Protein AF-A0A920U8U9-F1 (afdb_monomer)

Sequence (228 aa):
MWGSNARNAHPIFFHHALRGVANGARMWTIDPRRTGTAKFADHWLGLNVGTDIGLAHGMAHEIIAAGLQNDEFIANATTGYEEYVAFIEPWTLEHTSAVTGVPAEAIRDLAHGYALADKAQICWTLGITEHHTGVDNVQSLCNLSLLTGHVGRWGSGLVPLRGQNNVQGGGDMGALPNKLTGFQGVEDDEARAKFEAAWGCTIPSETAGTSPRCSRPWVATNSRPSTA

Secondary structure (DSSP, 8-state):
-BS--HHHH-HHHHHHHHHHHHTT---EEE-SS--TTGGG-SEEE-PPTT-HHHHHHHHHHHHHHTT-S-HHHHHHH-S-HHHHHHHHTT--HHHHHHHH---HHHHHHHHHHHHS-SS-EEEE-HHHHSSTTHHHHHHHHHHHHHHTT-SSSTT-EEEE---STTHHHHHHTT-BTTEETTTEETT-HHHHHHHHHHHTSPPPSS-S---S-S-PPP-----PPP--

pLDDT: mean 91.49, std 17.66, range [26.36, 98.94]

Structure (mmCIF, N/CA/C/O backbone):
data_AF-A0A920U8U9-F1
#
_entry.id   AF-A0A920U8U9-F1
#
loop_
_atom_site.group_PDB
_atom_site.id
_atom_site.type_symbol
_atom_site.label_atom_id
_atom_site.label_alt_id
_atom_site.label_comp_id
_atom_site.label_asym_id
_atom_site.label_entity_id
_atom_site.label_seq_id
_atom_site.pdbx_PDB_ins_code
_atom_site.Cartn_x
_atom_site.Cartn_y
_atom_site.Cartn_z
_atom_site.occupancy
_atom_site.B_iso_or_equiv
_atom_site.auth_seq_id
_atom_site.auth_comp_id
_atom_site.auth_asym_id
_atom_site.auth_atom_id
_atom_site.pdbx_PDB_model_num
ATOM 1 N N . MET A 1 1 ? 5.962 -7.426 0.290 1.00 97.44 1 MET A N 1
ATOM 2 C CA . MET A 1 1 ? 6.312 -7.071 1.685 1.00 97.44 1 MET A CA 1
ATOM 3 C C . MET A 1 1 ? 7.071 -5.756 1.659 1.00 97.44 1 MET A C 1
ATOM 5 O O . MET A 1 1 ? 8.174 -5.732 1.130 1.00 97.44 1 MET A O 1
ATOM 9 N N . TRP A 1 2 ? 6.494 -4.677 2.179 1.00 98.38 2 TRP A N 1
ATOM 10 C CA . TRP A 1 2 ? 7.066 -3.331 2.100 1.00 98.38 2 TRP A CA 1
ATOM 11 C C . TRP A 1 2 ? 7.315 -2.778 3.504 1.00 98.38 2 TRP A C 1
ATOM 13 O O . TRP A 1 2 ? 6.402 -2.742 4.323 1.00 98.38 2 TRP A O 1
ATOM 23 N N . GLY A 1 3 ? 8.558 -2.424 3.824 1.00 97.56 3 GLY A N 1
ATOM 24 C CA . GLY A 1 3 ? 8.930 -1.892 5.135 1.00 97.56 3 GLY A CA 1
ATOM 25 C C . GLY A 1 3 ? 8.650 -2.868 6.281 1.00 97.56 3 GLY A C 1
ATOM 26 O O . GLY A 1 3 ? 8.251 -2.438 7.362 1.00 97.56 3 GLY A O 1
ATOM 27 N N . SER A 1 4 ? 8.789 -4.181 6.043 1.00 96.44 4 SER A N 1
ATOM 28 C CA . SER A 1 4 ? 8.446 -5.226 7.013 1.00 96.44 4 SER A CA 1
ATOM 29 C C . SER A 1 4 ? 9.477 -6.353 7.085 1.00 96.44 4 SER A C 1
ATOM 31 O O . SER A 1 4 ? 9.853 -6.958 6.080 1.00 96.44 4 SER A O 1
ATOM 33 N N . ASN A 1 5 ? 9.856 -6.708 8.316 1.00 96.88 5 ASN A N 1
ATOM 34 C CA . ASN A 1 5 ? 10.594 -7.929 8.637 1.00 96.88 5 ASN A CA 1
ATOM 35 C C . ASN A 1 5 ? 9.647 -9.003 9.204 1.00 96.88 5 ASN A C 1
ATOM 37 O O . ASN A 1 5 ? 9.831 -9.487 10.326 1.00 96.88 5 ASN A O 1
ATOM 41 N N . ALA A 1 6 ? 8.616 -9.348 8.428 1.00 97.25 6 ALA A N 1
ATOM 42 C CA . ALA A 1 6 ? 7.535 -10.252 8.822 1.00 97.25 6 ALA A CA 1
ATOM 43 C C . ALA A 1 6 ? 8.031 -11.600 9.365 1.00 97.25 6 ALA A C 1
ATOM 45 O O . ALA A 1 6 ? 7.436 -12.133 10.295 1.00 97.25 6 ALA A O 1
ATOM 46 N N . ARG A 1 7 ? 9.155 -12.130 8.862 1.00 96.94 7 ARG A N 1
ATOM 47 C CA . ARG A 1 7 ? 9.746 -13.371 9.389 1.00 96.94 7 ARG A CA 1
ATOM 48 C C . ARG A 1 7 ? 10.016 -13.311 10.894 1.00 96.94 7 ARG A C 1
ATOM 50 O O . ARG A 1 7 ? 9.784 -14.298 11.585 1.00 96.94 7 ARG A O 1
ATOM 57 N N . ASN A 1 8 ? 10.534 -12.185 11.378 1.00 96.25 8 ASN A N 1
ATOM 58 C CA . ASN A 1 8 ? 10.894 -12.028 12.786 1.00 96.25 8 ASN A CA 1
ATOM 59 C C . ASN A 1 8 ? 9.737 -11.441 13.598 1.00 96.25 8 ASN A C 1
ATOM 61 O O . ASN A 1 8 ? 9.519 -11.861 14.728 1.00 96.25 8 ASN A O 1
ATOM 65 N N . ALA A 1 9 ? 9.014 -10.469 13.034 1.00 96.69 9 ALA A N 1
ATOM 66 C CA . ALA A 1 9 ? 7.960 -9.747 13.744 1.00 96.69 9 ALA A CA 1
ATOM 67 C C . ALA A 1 9 ? 6.628 -10.517 13.791 1.00 96.69 9 ALA A C 1
ATOM 69 O O . ALA A 1 9 ? 5.892 -10.420 14.768 1.00 96.69 9 ALA A O 1
ATOM 70 N N . HIS A 1 10 ? 6.334 -11.313 12.760 1.00 97.81 10 HIS A N 1
ATOM 71 C CA . HIS A 1 10 ? 5.057 -12.006 12.575 1.00 97.81 10 HIS A CA 1
ATOM 72 C C . HIS A 1 10 ? 5.267 -13.438 12.046 1.00 97.81 10 HIS A C 1
ATOM 74 O O . HIS A 1 10 ? 4.750 -13.782 10.982 1.00 97.81 10 HIS A O 1
ATOM 80 N N . PRO A 1 11 ? 6.016 -14.307 12.754 1.00 97.38 11 PRO A N 1
ATOM 81 C CA . PRO A 1 11 ? 6.479 -15.593 12.219 1.00 97.38 11 PRO A CA 1
ATOM 82 C C . PRO A 1 11 ? 5.347 -16.530 11.774 1.00 97.38 11 PRO A C 1
ATOM 84 O O . PRO A 1 11 ? 5.489 -17.222 10.768 1.00 97.38 11 PRO A O 1
ATOM 87 N N . ILE A 1 12 ? 4.205 -16.527 12.472 1.00 97.62 12 ILE A N 1
ATOM 88 C CA . ILE A 1 12 ? 3.042 -17.347 12.098 1.00 97.62 12 ILE A CA 1
ATOM 89 C C . ILE A 1 12 ? 2.398 -16.836 10.806 1.00 97.62 12 ILE A C 1
ATOM 91 O O . ILE A 1 12 ? 2.164 -17.615 9.886 1.00 97.62 12 ILE A O 1
ATOM 95 N N . PHE A 1 13 ? 2.181 -15.525 10.682 1.00 97.44 13 PHE A N 1
ATOM 96 C CA . PHE A 1 13 ? 1.719 -14.932 9.424 1.00 97.44 13 PHE A CA 1
ATOM 97 C C . PHE A 1 13 ? 2.710 -15.212 8.288 1.00 97.44 13 PHE A C 1
ATOM 99 O O . PHE A 1 13 ? 2.312 -15.620 7.200 1.00 97.44 13 PHE A O 1
ATOM 106 N N . PHE A 1 14 ? 4.010 -15.060 8.549 1.00 97.75 14 PHE A N 1
ATOM 107 C CA . PHE A 1 14 ? 5.032 -15.315 7.545 1.00 97.75 14 PHE A CA 1
ATOM 108 C C . PHE A 1 14 ? 5.053 -16.784 7.101 1.00 97.75 14 PHE A C 1
ATOM 110 O O . PHE A 1 14 ? 5.251 -17.054 5.922 1.00 97.75 14 PHE A O 1
ATOM 117 N N . HIS A 1 15 ? 4.756 -17.736 7.992 1.00 97.56 15 HIS A N 1
ATOM 118 C CA . HIS A 1 15 ? 4.555 -19.135 7.609 1.00 97.56 15 HIS A CA 1
ATOM 119 C C . HIS A 1 15 ? 3.410 -19.297 6.591 1.00 97.56 15 HIS A C 1
ATOM 121 O O . HIS A 1 15 ? 3.568 -20.016 5.606 1.00 97.56 15 HIS A O 1
ATOM 127 N N . HIS A 1 16 ? 2.287 -18.591 6.762 1.00 97.06 16 HIS A N 1
ATOM 128 C CA . HIS A 1 16 ? 1.211 -18.577 5.763 1.00 97.06 16 HIS A CA 1
ATOM 129 C C . HIS A 1 16 ? 1.634 -17.909 4.449 1.00 97.06 16 HIS A C 1
ATOM 131 O O . HIS A 1 16 ? 1.325 -18.438 3.382 1.00 97.06 16 HIS A O 1
ATOM 137 N N . ALA A 1 17 ? 2.386 -16.807 4.512 1.00 96.62 17 ALA A N 1
ATOM 138 C CA . ALA A 1 17 ? 2.936 -16.162 3.319 1.00 96.62 17 ALA A CA 1
ATOM 139 C C . ALA A 1 17 ? 3.835 -17.127 2.523 1.00 96.62 17 ALA A C 1
ATOM 141 O O . ALA A 1 17 ? 3.686 -17.244 1.309 1.00 96.62 17 ALA A O 1
ATOM 142 N N . LEU A 1 18 ? 4.691 -17.900 3.204 1.00 97.12 18 LEU A N 1
ATOM 143 C CA . LEU A 1 18 ? 5.533 -18.918 2.567 1.00 97.12 18 LEU A CA 1
ATOM 144 C C . LEU A 1 18 ? 4.727 -20.050 1.921 1.00 97.12 18 LEU A C 1
ATOM 146 O O . LEU A 1 18 ? 5.152 -20.574 0.898 1.00 97.12 18 LEU A O 1
ATOM 150 N N . ARG A 1 19 ? 3.556 -20.415 2.462 1.00 97.06 19 ARG A N 1
ATOM 151 C CA . ARG A 1 19 ? 2.652 -21.365 1.788 1.00 97.06 19 ARG A CA 1
ATOM 152 C C . ARG A 1 19 ? 2.099 -20.785 0.487 1.00 97.06 19 ARG A C 1
ATOM 154 O O . ARG A 1 19 ? 1.984 -21.516 -0.487 1.00 97.06 19 ARG A O 1
ATOM 161 N N . GLY A 1 20 ? 1.794 -19.486 0.457 1.00 95.25 20 GLY A N 1
ATOM 162 C CA . GLY A 1 20 ? 1.418 -18.783 -0.772 1.00 95.25 20 GLY A CA 1
ATOM 163 C C . GLY A 1 20 ? 2.538 -18.813 -1.813 1.00 95.25 20 GLY A C 1
ATOM 164 O O . GLY A 1 20 ? 2.296 -19.186 -2.958 1.00 95.25 20 GLY A O 1
ATOM 165 N N . VAL A 1 21 ? 3.770 -18.511 -1.394 1.00 95.69 21 VAL A N 1
ATOM 166 C CA . VAL A 1 21 ? 4.958 -18.572 -2.265 1.00 95.69 21 VAL A CA 1
ATOM 167 C C . VAL A 1 21 ? 5.203 -19.992 -2.783 1.00 95.69 21 VAL A C 1
ATOM 169 O O . VAL A 1 21 ? 5.389 -20.191 -3.978 1.00 95.69 21 VAL A O 1
ATOM 172 N N . ALA A 1 22 ? 5.104 -21.008 -1.921 1.00 96.31 22 ALA A N 1
ATOM 173 C CA . ALA A 1 22 ? 5.230 -22.413 -2.319 1.00 96.31 22 ALA A CA 1
ATOM 174 C C . ALA A 1 22 ? 4.142 -22.864 -3.315 1.00 96.31 22 ALA A C 1
ATOM 176 O O . ALA A 1 22 ? 4.370 -23.787 -4.090 1.00 96.31 22 ALA A O 1
ATOM 177 N N . ASN A 1 23 ? 2.985 -22.196 -3.319 1.00 95.88 23 ASN A N 1
ATOM 178 C CA . ASN A 1 23 ? 1.902 -22.414 -4.279 1.00 95.88 23 ASN A CA 1
ATOM 179 C C . ASN A 1 23 ? 2.050 -21.574 -5.565 1.00 95.88 23 ASN A C 1
ATOM 181 O O . ASN A 1 23 ? 1.115 -21.517 -6.361 1.00 95.88 23 ASN A O 1
ATOM 185 N N . GLY A 1 24 ? 3.197 -20.920 -5.776 1.00 94.44 24 GLY A N 1
ATOM 186 C CA . GLY A 1 24 ? 3.517 -20.183 -7.000 1.00 94.44 24 GLY A CA 1
ATOM 187 C C . GLY A 1 24 ? 3.306 -18.669 -6.930 1.00 94.44 24 GLY A C 1
ATOM 188 O O . GLY A 1 24 ? 3.465 -17.998 -7.948 1.00 94.44 24 GLY A O 1
ATOM 189 N N . ALA A 1 25 ? 2.962 -18.103 -5.767 1.00 96.31 25 ALA A N 1
ATOM 190 C CA . ALA A 1 25 ? 2.951 -16.649 -5.617 1.00 96.31 25 ALA A CA 1
ATOM 191 C C . ALA A 1 25 ? 4.383 -16.090 -5.644 1.00 96.31 25 ALA A C 1
ATOM 193 O O . ALA A 1 25 ? 5.282 -16.643 -5.014 1.00 96.31 25 ALA A O 1
ATOM 194 N N . ARG A 1 26 ? 4.577 -14.952 -6.313 1.00 97.62 26 ARG A N 1
ATOM 195 C CA . ARG A 1 26 ? 5.837 -14.201 -6.259 1.00 97.62 26 ARG A CA 1
ATOM 196 C C . ARG A 1 26 ? 5.838 -13.235 -5.076 1.00 97.62 26 ARG A C 1
ATOM 198 O O . ARG A 1 26 ? 4.800 -12.677 -4.717 1.00 97.62 26 ARG A O 1
ATOM 205 N N . MET A 1 27 ? 6.999 -13.010 -4.473 1.00 98.12 27 MET A N 1
ATOM 206 C CA . MET A 1 27 ? 7.184 -12.098 -3.351 1.00 98.12 27 MET A CA 1
ATOM 207 C C . MET A 1 27 ? 8.334 -11.124 -3.606 1.00 98.12 27 MET A C 1
ATOM 209 O O . MET A 1 27 ? 9.492 -11.516 -3.706 1.00 98.12 27 MET A O 1
ATOM 213 N N . TRP A 1 28 ? 8.018 -9.829 -3.559 1.00 98.56 28 TRP A N 1
ATOM 214 C CA . TRP A 1 28 ? 9.003 -8.755 -3.451 1.00 98.56 28 TRP A CA 1
ATOM 215 C C . TRP A 1 28 ? 9.145 -8.318 -1.998 1.00 98.56 28 TRP A C 1
ATOM 217 O O . TRP A 1 28 ? 8.164 -8.229 -1.243 1.00 98.56 28 TRP A O 1
ATOM 227 N N . THR A 1 29 ? 10.379 -8.009 -1.617 1.00 98.44 29 THR A N 1
ATOM 228 C CA . THR A 1 29 ? 10.701 -7.341 -0.355 1.00 98.44 29 THR A CA 1
ATOM 229 C C . THR A 1 29 ? 11.296 -5.975 -0.632 1.00 98.44 29 THR A C 1
ATOM 231 O O . THR A 1 29 ? 12.291 -5.867 -1.336 1.00 98.44 29 THR A O 1
ATOM 234 N N . ILE A 1 30 ? 10.678 -4.942 -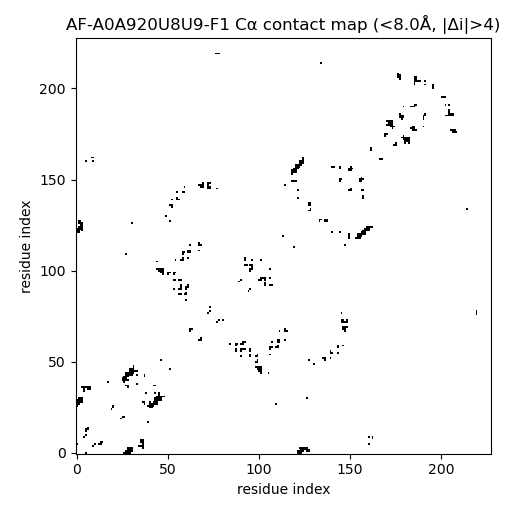0.075 1.00 98.69 30 ILE A N 1
ATOM 235 C CA . ILE A 1 30 ? 11.088 -3.549 -0.231 1.00 98.69 30 ILE A CA 1
ATOM 236 C C . ILE A 1 30 ? 11.479 -3.073 1.163 1.00 98.69 30 ILE A C 1
ATOM 238 O O . ILE A 1 30 ? 10.620 -2.891 2.023 1.00 98.69 30 ILE A O 1
ATOM 242 N N . ASP A 1 31 ? 12.778 -3.014 1.431 1.00 98.25 31 ASP A N 1
ATOM 243 C CA . ASP A 1 31 ? 13.352 -2.580 2.711 1.00 98.25 31 ASP A CA 1
ATOM 244 C C . ASP A 1 31 ? 14.810 -2.179 2.432 1.00 98.25 31 ASP A C 1
ATOM 246 O O . ASP A 1 31 ? 15.517 -2.950 1.773 1.00 98.25 31 ASP A O 1
ATOM 250 N N . PRO A 1 32 ? 15.297 -1.028 2.933 1.00 97.81 32 PRO A N 1
ATOM 251 C CA . PRO A 1 32 ? 16.697 -0.612 2.780 1.00 97.81 32 PRO A CA 1
ATOM 252 C C . PRO A 1 32 ? 17.679 -1.677 3.293 1.00 97.81 32 PRO A C 1
ATOM 254 O O . PRO A 1 32 ? 18.825 -1.763 2.856 1.00 97.81 32 PRO A O 1
ATOM 257 N N . ARG A 1 33 ? 17.234 -2.527 4.224 1.00 97.00 33 ARG A N 1
ATOM 258 C CA . ARG A 1 33 ? 17.992 -3.661 4.740 1.00 97.00 33 ARG A CA 1
ATOM 259 C C . ARG A 1 33 ? 17.537 -4.936 4.049 1.00 97.00 33 ARG A C 1
ATOM 261 O O . ARG A 1 33 ? 16.349 -5.238 3.944 1.00 97.00 33 ARG A O 1
ATOM 268 N N . ARG A 1 34 ? 18.493 -5.804 3.737 1.00 96.56 34 ARG A N 1
ATOM 269 C CA . ARG A 1 34 ? 18.204 -7.169 3.290 1.00 96.56 34 ARG A CA 1
ATOM 270 C C . ARG A 1 34 ? 17.832 -8.069 4.477 1.00 96.56 34 ARG A C 1
ATOM 272 O O . ARG A 1 34 ? 18.655 -8.829 4.986 1.00 96.56 34 ARG A O 1
ATOM 279 N N . THR A 1 35 ? 16.599 -7.935 4.970 1.00 96.44 35 THR A N 1
ATOM 280 C CA . THR A 1 35 ? 16.115 -8.620 6.185 1.00 96.44 35 THR A CA 1
ATOM 281 C C . THR A 1 35 ? 16.015 -10.145 6.028 1.00 96.44 35 THR A C 1
ATOM 283 O O . THR A 1 35 ? 16.128 -10.705 4.939 1.00 96.44 35 THR A O 1
ATOM 286 N N . GLY A 1 36 ? 15.740 -10.861 7.127 1.00 95.81 36 GLY A N 1
ATOM 287 C CA . GLY A 1 36 ? 15.515 -12.313 7.091 1.00 95.81 36 GLY A CA 1
ATOM 288 C C . GLY A 1 36 ? 14.314 -12.741 6.236 1.00 95.81 36 GLY A C 1
ATOM 289 O O . GLY A 1 36 ? 14.272 -13.895 5.803 1.00 95.81 36 GLY A O 1
ATOM 290 N N . THR A 1 37 ? 13.380 -11.817 5.985 1.00 97.12 37 THR A N 1
ATOM 291 C CA . THR A 1 37 ? 12.230 -11.972 5.078 1.00 97.12 37 THR A CA 1
ATOM 292 C C . THR A 1 37 ? 12.691 -12.014 3.616 1.00 97.12 37 THR A C 1
ATOM 294 O O . THR A 1 37 ? 12.251 -12.880 2.865 1.00 97.12 37 THR A O 1
ATOM 297 N N . ALA A 1 38 ? 13.658 -11.167 3.239 1.00 97.12 38 ALA A N 1
ATOM 298 C CA . ALA A 1 38 ? 14.199 -11.068 1.878 1.00 97.12 38 ALA A CA 1
ATOM 299 C C . ALA A 1 38 ? 14.877 -12.352 1.375 1.00 97.12 38 ALA A C 1
ATOM 301 O O . ALA A 1 38 ? 15.017 -12.546 0.175 1.00 97.12 38 ALA A O 1
ATOM 302 N N . LYS A 1 39 ? 15.270 -13.263 2.275 1.00 95.62 39 LYS A N 1
ATOM 303 C CA . LYS A 1 39 ? 15.846 -14.570 1.911 1.00 95.62 39 LYS A CA 1
ATOM 304 C C . LYS A 1 39 ? 14.868 -15.500 1.185 1.00 95.62 39 LYS A C 1
ATOM 306 O O . LYS A 1 39 ? 15.314 -16.479 0.603 1.00 95.62 39 LYS A O 1
ATOM 311 N N . PHE A 1 40 ? 13.569 -15.232 1.278 1.00 96.38 40 PHE A N 1
ATOM 312 C CA . PHE A 1 40 ? 12.518 -16.031 0.643 1.00 96.38 40 PHE A CA 1
ATOM 313 C C . PHE A 1 40 ? 11.788 -15.272 -0.464 1.00 96.38 40 PHE A C 1
ATOM 315 O O . PHE A 1 40 ? 10.811 -15.781 -1.000 1.00 96.38 40 PHE A O 1
ATOM 322 N N . ALA A 1 41 ? 12.201 -14.035 -0.732 1.00 97.31 41 ALA A N 1
ATOM 323 C CA . ALA A 1 41 ? 11.626 -13.207 -1.774 1.00 97.31 41 ALA A CA 1
ATOM 324 C C . ALA A 1 41 ? 12.320 -13.512 -3.101 1.00 97.31 41 ALA A C 1
ATOM 326 O O . ALA A 1 41 ? 13.535 -13.713 -3.116 1.00 97.31 41 ALA A O 1
ATOM 327 N N . ASP A 1 42 ? 11.567 -13.483 -4.195 1.00 97.81 42 ASP A N 1
ATOM 328 C CA . ASP A 1 42 ? 12.121 -13.530 -5.549 1.00 97.81 42 ASP A CA 1
ATOM 329 C C . ASP A 1 42 ? 13.028 -12.317 -5.787 1.00 97.81 42 ASP A C 1
ATOM 331 O O . ASP A 1 42 ? 14.116 -12.430 -6.351 1.00 97.81 42 ASP A O 1
ATOM 335 N N . HIS A 1 43 ? 12.612 -11.160 -5.260 1.00 97.81 43 HIS A N 1
ATOM 336 C CA . HIS A 1 43 ? 13.331 -9.903 -5.405 1.00 97.81 43 HIS A CA 1
ATOM 337 C C . HIS A 1 43 ? 13.411 -9.135 -4.084 1.00 97.81 43 HIS A C 1
ATOM 339 O O . HIS A 1 43 ? 12.460 -9.049 -3.296 1.00 97.81 43 HIS A O 1
ATOM 345 N N . TRP A 1 44 ? 14.571 -8.525 -3.860 1.00 98.38 44 TRP A N 1
ATOM 346 C CA . TRP A 1 44 ? 14.792 -7.554 -2.798 1.00 98.38 44 TRP A CA 1
ATOM 347 C C . TRP A 1 44 ? 15.156 -6.212 -3.419 1.00 98.38 44 TRP A C 1
ATOM 349 O O . TRP A 1 44 ? 16.126 -6.128 -4.169 1.00 98.38 44 TRP A O 1
ATOM 359 N N . LEU A 1 45 ? 14.384 -5.180 -3.087 1.00 98.50 45 LEU A N 1
ATOM 360 C CA . LEU A 1 45 ? 14.608 -3.806 -3.513 1.00 98.50 45 LEU A CA 1
ATOM 361 C C . LEU A 1 45 ? 15.069 -2.988 -2.304 1.00 98.50 45 LEU A C 1
ATOM 363 O O . LEU A 1 45 ? 14.282 -2.643 -1.419 1.00 98.50 45 LEU A O 1
ATOM 367 N N . GLY A 1 46 ? 16.374 -2.725 -2.263 1.00 98.00 46 GLY A N 1
ATOM 368 C CA . GLY A 1 46 ? 17.028 -1.915 -1.239 1.00 98.00 46 GLY A CA 1
ATOM 369 C C . GLY A 1 46 ? 16.927 -0.427 -1.544 1.00 98.00 46 GLY A C 1
ATOM 370 O O . GLY A 1 46 ? 17.924 0.179 -1.915 1.00 98.00 46 GLY A O 1
ATOM 371 N N . LEU A 1 47 ? 15.729 0.142 -1.422 1.00 98.56 47 LEU A N 1
ATOM 372 C CA . LEU A 1 47 ? 15.510 1.574 -1.628 1.00 98.56 47 LEU A CA 1
ATOM 373 C C . LEU A 1 47 ? 16.231 2.444 -0.584 1.00 98.56 47 LEU A C 1
ATOM 375 O O . LEU A 1 47 ? 16.466 2.022 0.550 1.00 98.56 47 LEU A O 1
ATOM 379 N N . ASN A 1 48 ? 16.500 3.695 -0.945 1.00 98.38 48 ASN A N 1
ATOM 380 C CA . ASN A 1 48 ? 16.963 4.738 -0.039 1.00 98.38 48 ASN A CA 1
ATOM 381 C C . ASN A 1 48 ? 15.898 5.029 1.031 1.00 98.38 48 ASN A C 1
ATOM 383 O O . ASN A 1 48 ? 14.708 5.157 0.734 1.00 98.38 48 ASN A O 1
ATOM 387 N N . VAL A 1 49 ? 16.321 5.169 2.289 1.00 97.75 49 VAL A N 1
ATOM 388 C CA . VAL A 1 49 ? 15.412 5.408 3.422 1.00 97.75 49 VAL A CA 1
ATOM 389 C C . VAL A 1 49 ? 14.568 6.666 3.188 1.00 97.75 49 VAL A C 1
ATOM 391 O O . VAL A 1 49 ? 15.113 7.740 2.946 1.00 97.75 49 VAL A O 1
ATOM 394 N N . GLY A 1 50 ? 13.242 6.540 3.311 1.00 96.75 50 GLY A N 1
ATOM 395 C CA . GLY A 1 50 ? 12.307 7.662 3.187 1.00 96.75 50 GLY A CA 1
ATOM 396 C C . GLY A 1 50 ? 11.903 8.005 1.752 1.00 96.75 50 GLY A C 1
ATOM 397 O O . GLY A 1 50 ? 11.277 9.039 1.539 1.00 96.75 50 GLY A O 1
ATOM 398 N N . THR A 1 51 ? 12.236 7.154 0.778 1.00 98.50 51 THR A N 1
ATOM 399 C CA . THR A 1 51 ? 11.866 7.339 -0.638 1.00 98.50 51 THR A CA 1
ATOM 400 C C . THR A 1 51 ? 10.683 6.469 -1.077 1.00 98.50 51 THR A C 1
ATOM 402 O O . THR A 1 51 ? 10.403 6.351 -2.268 1.00 98.50 51 THR A O 1
ATOM 405 N N . ASP A 1 52 ? 9.950 5.891 -0.121 1.00 98.56 52 ASP A N 1
ATOM 406 C CA . ASP A 1 52 ? 8.822 4.979 -0.344 1.00 98.56 52 ASP A CA 1
ATOM 407 C C . ASP A 1 52 ? 7.698 5.594 -1.191 1.00 98.56 52 ASP A C 1
ATOM 409 O O . ASP A 1 52 ? 7.220 4.946 -2.121 1.00 98.56 52 ASP A O 1
ATOM 413 N N . ILE A 1 53 ? 7.324 6.856 -0.930 1.00 98.56 53 ILE A N 1
ATOM 414 C CA . ILE A 1 53 ? 6.348 7.607 -1.747 1.00 98.56 53 ILE A CA 1
ATOM 415 C C . ILE A 1 53 ? 6.808 7.666 -3.202 1.00 98.56 53 ILE A C 1
ATOM 417 O O . ILE A 1 53 ? 6.033 7.395 -4.113 1.00 98.56 53 ILE A O 1
ATOM 421 N N . GLY A 1 54 ? 8.086 7.985 -3.414 1.00 98.56 54 GLY A N 1
ATOM 422 C CA . GLY A 1 54 ? 8.656 8.080 -4.749 1.00 98.56 54 GLY A CA 1
ATOM 423 C C . GLY A 1 54 ? 8.620 6.750 -5.489 1.00 98.56 54 GLY A C 1
ATOM 424 O O . GLY A 1 54 ? 8.196 6.698 -6.638 1.00 98.56 54 GLY A O 1
ATOM 425 N N . LEU A 1 55 ? 8.976 5.657 -4.809 1.00 98.88 55 LEU A N 1
ATOM 426 C CA . LEU A 1 55 ? 8.867 4.316 -5.380 1.00 98.88 55 LEU A CA 1
ATOM 427 C C . LEU A 1 55 ? 7.413 3.966 -5.730 1.00 98.88 55 LEU A C 1
ATOM 429 O O . LEU A 1 55 ? 7.159 3.444 -6.813 1.00 98.88 55 LEU A O 1
ATOM 433 N N . ALA A 1 56 ? 6.456 4.278 -4.851 1.00 98.81 56 ALA A N 1
ATOM 434 C CA . ALA A 1 56 ? 5.041 4.022 -5.103 1.00 98.81 56 ALA A CA 1
ATOM 435 C C . ALA A 1 56 ? 4.500 4.844 -6.286 1.00 98.81 56 ALA A C 1
ATOM 437 O O . ALA A 1 56 ? 3.778 4.303 -7.121 1.00 98.81 56 ALA A O 1
ATOM 438 N N . HIS A 1 57 ? 4.881 6.118 -6.407 1.00 98.88 57 HIS A N 1
ATOM 439 C CA . HIS A 1 57 ? 4.512 6.948 -7.554 1.00 98.88 57 HIS A CA 1
ATOM 440 C C . HIS A 1 57 ? 5.154 6.470 -8.852 1.00 98.88 57 HIS A C 1
ATOM 442 O O . HIS A 1 57 ? 4.462 6.392 -9.859 1.00 98.88 57 HIS A O 1
ATOM 448 N N . GLY A 1 58 ? 6.431 6.083 -8.832 1.00 98.88 58 GLY A N 1
ATOM 449 C CA . GLY A 1 58 ? 7.093 5.537 -10.015 1.00 98.88 58 GLY A CA 1
ATOM 450 C C . GLY A 1 58 ? 6.480 4.224 -10.489 1.00 98.88 58 GLY A C 1
ATOM 451 O O . GLY A 1 58 ? 6.312 4.011 -11.688 1.00 98.88 58 GLY A O 1
ATOM 452 N N . MET A 1 59 ? 6.067 3.362 -9.553 1.00 98.88 59 MET A N 1
ATOM 453 C CA . MET A 1 59 ? 5.272 2.180 -9.885 1.00 98.88 59 MET A CA 1
ATOM 454 C C . MET A 1 59 ? 3.934 2.561 -10.528 1.00 98.88 59 MET A C 1
ATOM 456 O O . MET A 1 59 ? 3.577 1.987 -11.551 1.00 98.88 59 MET A O 1
ATOM 460 N N . ALA A 1 60 ? 3.195 3.512 -9.949 1.00 98.88 60 ALA A N 1
ATOM 461 C CA . ALA A 1 60 ? 1.903 3.947 -10.479 1.00 98.88 60 ALA A CA 1
ATOM 462 C C . ALA A 1 60 ? 2.034 4.565 -11.880 1.00 98.88 60 ALA A C 1
ATOM 464 O O . ALA A 1 60 ? 1.270 4.214 -12.777 1.00 98.88 60 ALA A O 1
ATOM 465 N N . HIS A 1 61 ? 3.039 5.421 -12.080 1.00 98.88 61 HIS A N 1
ATOM 466 C CA . HIS A 1 61 ? 3.357 6.020 -13.371 1.00 98.88 61 HIS A CA 1
ATOM 467 C C . HIS A 1 61 ? 3.643 4.937 -14.417 1.00 98.88 61 HIS A C 1
ATOM 469 O O . HIS A 1 61 ? 3.062 4.961 -15.497 1.00 98.88 61 HIS A O 1
ATOM 475 N N . GLU A 1 62 ? 4.495 3.955 -14.102 1.00 98.88 62 GLU A N 1
ATOM 476 C CA . GLU A 1 62 ? 4.805 2.852 -15.021 1.00 98.88 62 GLU A CA 1
ATOM 477 C C . GLU A 1 62 ? 3.578 1.982 -15.332 1.00 98.88 62 GLU A C 1
ATOM 479 O O . GLU A 1 62 ? 3.385 1.599 -16.483 1.00 98.88 62 GLU A O 1
ATOM 484 N N . ILE A 1 63 ? 2.726 1.690 -14.343 1.00 98.94 63 ILE A N 1
ATOM 485 C CA . ILE A 1 63 ? 1.480 0.931 -14.552 1.00 98.94 63 ILE A CA 1
ATOM 486 C C . ILE A 1 63 ? 0.578 1.650 -15.560 1.00 98.94 63 ILE A C 1
ATOM 488 O O . ILE A 1 63 ? 0.069 1.011 -16.478 1.00 98.94 63 ILE A O 1
ATOM 492 N N . ILE A 1 64 ? 0.419 2.968 -15.420 1.00 98.81 64 ILE A N 1
ATOM 493 C CA . ILE A 1 64 ? -0.415 3.784 -16.313 1.00 98.81 64 ILE A CA 1
ATOM 494 C C . ILE A 1 64 ? 0.219 3.899 -17.701 1.00 98.81 64 ILE A C 1
ATOM 496 O O . ILE A 1 64 ? -0.450 3.680 -18.709 1.00 98.81 64 ILE A O 1
ATOM 500 N N . ALA A 1 65 ? 1.522 4.184 -17.771 1.00 98.56 65 ALA A N 1
ATOM 501 C CA . ALA A 1 65 ? 2.254 4.291 -19.031 1.00 98.56 65 ALA A CA 1
ATOM 502 C C . ALA A 1 65 ? 2.223 2.981 -19.840 1.00 98.56 65 ALA A C 1
ATOM 504 O O . ALA A 1 65 ? 2.207 3.012 -21.071 1.00 98.56 65 ALA A O 1
ATOM 505 N N . ALA A 1 66 ? 2.184 1.835 -19.155 1.00 98.56 66 ALA A N 1
ATOM 506 C CA . ALA A 1 66 ? 2.079 0.514 -19.764 1.00 98.56 66 ALA A CA 1
ATOM 507 C C . ALA A 1 66 ? 0.628 0.068 -20.050 1.0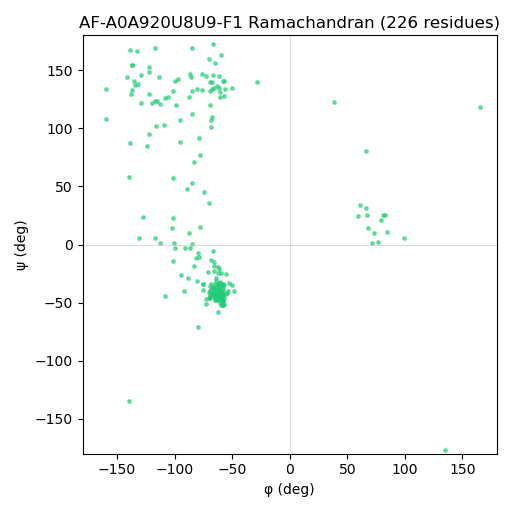0 98.56 66 ALA A C 1
ATOM 509 O O . ALA A 1 66 ? 0.437 -1.009 -20.616 1.00 98.56 66 ALA A O 1
ATOM 510 N N . GLY A 1 67 ? -0.387 0.857 -19.672 1.00 98.62 67 GLY A N 1
ATOM 511 C CA . GLY A 1 67 ? -1.802 0.508 -19.845 1.00 98.62 67 GLY A CA 1
ATOM 512 C C . GLY A 1 67 ? -2.251 -0.684 -18.993 1.00 98.62 67 GLY A C 1
ATOM 513 O O . GLY A 1 67 ? -3.084 -1.475 -19.430 1.00 98.62 67 GLY A O 1
ATOM 514 N N . LEU A 1 68 ? -1.649 -0.862 -17.814 1.00 98.81 68 LEU A N 1
ATOM 515 C CA . LEU A 1 68 ? -1.877 -1.997 -16.911 1.00 98.81 68 LEU A CA 1
ATOM 516 C C . LEU A 1 68 ? -2.821 -1.669 -15.745 1.00 98.81 68 LEU A C 1
ATOM 518 O O . LEU A 1 68 ? -3.049 -2.516 -14.878 1.00 98.81 68 LEU A O 1
ATOM 522 N N . GLN A 1 69 ? -3.338 -0.444 -15.677 1.00 98.62 69 GLN A N 1
ATOM 523 C CA . GLN A 1 69 ? -4.317 -0.050 -14.673 1.00 98.62 69 GLN A CA 1
ATOM 524 C C . GLN A 1 69 ? -5.679 -0.723 -14.910 1.00 98.62 69 GLN A C 1
ATOM 526 O O . GLN A 1 69 ? -6.001 -1.174 -16.008 1.00 98.62 69 GLN A O 1
ATOM 531 N N . ASN A 1 70 ? -6.507 -0.780 -13.869 1.00 98.31 70 ASN A N 1
ATOM 532 C CA . ASN A 1 70 ? -7.849 -1.343 -13.952 1.00 98.31 70 ASN A CA 1
ATOM 533 C C . ASN A 1 70 ? -8.888 -0.239 -14.204 1.00 98.31 70 ASN A C 1
ATOM 535 O O . ASN A 1 70 ? -9.462 0.299 -13.257 1.00 98.31 70 ASN A O 1
ATOM 539 N N . ASP A 1 71 ? -9.132 0.085 -15.476 1.00 98.25 71 ASP A N 1
ATOM 540 C CA . ASP A 1 71 ? -10.021 1.190 -15.871 1.00 98.25 71 ASP A CA 1
ATOM 541 C C . ASP A 1 71 ? -11.455 1.034 -15.330 1.00 98.25 71 ASP A C 1
ATOM 543 O O . ASP A 1 71 ? -12.057 2.004 -14.869 1.00 98.25 71 ASP A O 1
ATOM 547 N N . GLU A 1 72 ? -12.003 -0.186 -15.331 1.00 97.62 72 GLU A N 1
ATOM 548 C CA . GLU A 1 72 ? -13.356 -0.452 -14.822 1.00 97.62 72 GLU A CA 1
ATOM 549 C C . GLU A 1 72 ? -13.451 -0.201 -13.312 1.00 97.62 72 GLU A C 1
ATOM 551 O O . GLU A 1 72 ? -14.400 0.429 -12.840 1.00 97.62 72 GLU A O 1
ATOM 556 N N . PHE A 1 73 ? -12.469 -0.669 -12.536 1.00 97.75 73 PHE A N 1
ATOM 557 C CA . PHE A 1 73 ? -12.434 -0.430 -11.096 1.00 97.75 73 PHE A CA 1
ATOM 558 C C . PHE A 1 73 ? -12.263 1.059 -10.792 1.00 97.75 73 PHE A C 1
ATOM 560 O O . PHE A 1 73 ? -12.967 1.591 -9.935 1.00 97.75 73 PHE A O 1
ATOM 567 N N . ILE A 1 74 ? -11.365 1.736 -11.513 1.00 98.25 74 ILE A N 1
ATOM 568 C CA . ILE A 1 74 ? -11.118 3.172 -11.358 1.00 98.25 74 ILE A CA 1
ATOM 569 C C . ILE A 1 74 ? -12.415 3.951 -11.593 1.00 98.25 74 ILE A C 1
ATOM 571 O O . ILE A 1 74 ? -12.841 4.698 -10.711 1.00 98.25 74 ILE A O 1
ATOM 575 N N . ALA A 1 75 ? -13.091 3.716 -12.719 1.00 98.00 75 ALA A N 1
ATOM 576 C CA . ALA A 1 75 ? -14.322 4.418 -13.073 1.00 98.00 75 ALA A CA 1
ATOM 577 C C . ALA A 1 75 ? -15.467 4.186 -12.071 1.00 98.00 75 ALA A C 1
ATOM 579 O O . ALA A 1 75 ? -16.270 5.087 -11.830 1.00 98.00 75 ALA A O 1
ATOM 580 N N . ASN A 1 76 ? -15.553 2.987 -11.487 1.00 97.50 76 ASN A N 1
ATOM 581 C CA . ASN A 1 76 ? -16.684 2.599 -10.643 1.00 97.50 76 ASN A CA 1
ATOM 582 C C . ASN A 1 76 ? -16.468 2.826 -9.140 1.00 97.50 76 ASN A C 1
ATOM 584 O O . ASN A 1 76 ? -17.446 2.948 -8.403 1.00 97.50 76 ASN A O 1
ATOM 588 N N . ALA A 1 77 ? -15.221 2.825 -8.664 1.00 96.88 77 ALA A N 1
ATOM 589 C CA . ALA A 1 77 ? -14.909 2.753 -7.235 1.00 96.88 77 ALA A CA 1
ATOM 590 C C . ALA A 1 77 ? -13.893 3.801 -6.758 1.00 96.88 77 ALA A C 1
ATOM 592 O O . ALA A 1 77 ? -13.475 3.758 -5.598 1.00 96.88 77 ALA A O 1
ATOM 593 N N . THR A 1 78 ? -13.486 4.735 -7.621 1.00 97.31 78 THR A N 1
ATOM 594 C CA . THR A 1 78 ? -12.509 5.774 -7.273 1.00 97.31 78 THR A CA 1
ATOM 595 C C . THR A 1 78 ? -12.962 7.162 -7.722 1.00 97.31 78 THR A C 1
ATOM 597 O O . THR A 1 78 ? -13.904 7.316 -8.497 1.00 97.31 78 THR A O 1
ATOM 600 N N . THR A 1 79 ? -12.292 8.185 -7.205 1.00 97.00 79 THR A N 1
ATOM 601 C CA . THR A 1 79 ? -12.413 9.580 -7.634 1.00 97.00 79 THR A CA 1
ATOM 602 C C . THR A 1 79 ? -11.011 10.181 -7.712 1.00 97.00 79 THR A C 1
ATOM 604 O O . THR A 1 79 ? -10.100 9.713 -7.027 1.00 97.00 79 THR A O 1
ATOM 607 N N . GLY A 1 80 ? -10.833 11.215 -8.539 1.00 97.31 80 GLY A N 1
ATOM 608 C CA . GLY A 1 80 ? -9.575 11.967 -8.621 1.00 97.31 80 GLY A CA 1
ATOM 609 C C . GLY A 1 80 ? -8.451 11.348 -9.419 1.00 97.31 80 GLY A C 1
ATOM 610 O O . GLY A 1 80 ? -7.280 11.663 -9.195 1.00 97.31 80 GLY A O 1
ATOM 611 N N . TYR A 1 81 ? -8.792 10.427 -10.311 1.00 98.00 81 TYR A N 1
ATOM 612 C CA . TYR A 1 81 ? -7.809 9.734 -11.120 1.00 98.00 81 TYR A CA 1
ATOM 613 C C . TYR A 1 81 ? -7.001 10.714 -11.978 1.00 98.00 81 TYR A C 1
ATOM 615 O O . TYR A 1 81 ? -5.776 10.644 -11.998 1.00 98.00 81 TYR A O 1
ATOM 623 N N . GLU A 1 82 ? -7.659 11.680 -12.617 1.00 97.81 82 GLU A N 1
ATOM 624 C CA . GLU A 1 82 ? -7.017 12.647 -13.506 1.00 97.81 82 GLU A CA 1
ATOM 625 C C . GLU A 1 82 ? -6.032 13.556 -12.758 1.00 97.81 82 GLU A C 1
ATOM 627 O O . GLU A 1 82 ? -4.918 13.786 -13.234 1.00 97.81 82 GLU A O 1
ATOM 632 N N . GLU A 1 83 ? -6.403 14.042 -11.568 1.00 98.12 83 GLU A N 1
ATOM 633 C CA . GLU A 1 83 ? -5.503 14.853 -10.739 1.00 98.12 83 GLU A CA 1
ATOM 634 C C . GLU A 1 83 ? -4.319 14.028 -10.2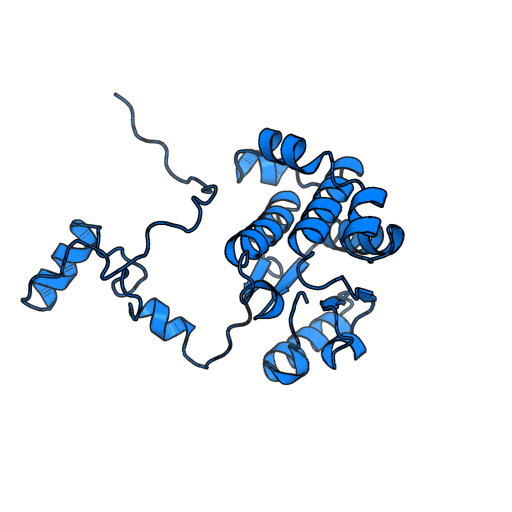32 1.00 98.12 83 GLU A C 1
ATOM 636 O O . GLU A 1 83 ? -3.194 14.528 -10.194 1.00 98.12 83 GLU A O 1
ATOM 641 N N . TYR A 1 84 ? -4.549 12.758 -9.886 1.00 98.12 84 TYR A N 1
ATOM 642 C CA . TYR A 1 84 ? -3.484 11.850 -9.478 1.00 98.12 84 TYR A CA 1
ATOM 643 C C . TYR A 1 84 ? -2.506 11.558 -10.622 1.00 98.12 84 TYR A C 1
ATOM 645 O O . TYR A 1 84 ? -1.299 11.655 -10.413 1.00 98.12 84 TYR A O 1
ATOM 653 N N . VAL A 1 85 ? -3.000 11.277 -11.834 1.00 98.19 85 VAL A N 1
ATOM 654 C CA . VAL A 1 85 ? -2.171 11.064 -13.035 1.00 98.19 85 VAL A CA 1
ATOM 655 C C . VAL A 1 85 ? -1.299 12.287 -13.313 1.00 98.19 85 VAL A C 1
ATOM 657 O O . VAL A 1 85 ? -0.093 12.148 -13.500 1.00 98.19 85 VAL A O 1
ATOM 660 N N . ALA A 1 86 ? -1.882 13.489 -13.282 1.00 98.31 86 ALA A N 1
ATOM 661 C CA . ALA A 1 86 ? -1.130 14.725 -13.480 1.00 98.31 86 ALA A CA 1
ATOM 662 C C . ALA A 1 86 ? -0.078 14.947 -12.380 1.00 98.31 86 ALA A C 1
ATOM 664 O O . ALA A 1 86 ? 1.024 15.417 -12.654 1.00 98.31 86 ALA A O 1
ATOM 665 N N . PHE A 1 87 ? -0.402 14.594 -11.135 1.00 98.06 87 PHE A N 1
ATOM 666 C CA . PHE A 1 87 ? 0.508 14.723 -10.001 1.00 98.06 87 PHE A CA 1
ATOM 667 C C . PHE A 1 87 ? 1.718 13.783 -10.090 1.00 98.06 87 PHE A C 1
ATOM 669 O O . PHE A 1 87 ? 2.819 14.172 -9.693 1.00 98.06 87 PHE A O 1
ATOM 676 N N . ILE A 1 88 ? 1.537 12.562 -10.604 1.00 98.25 88 ILE A N 1
ATOM 677 C CA . ILE A 1 88 ? 2.619 11.573 -10.693 1.00 98.25 88 ILE A CA 1
ATOM 678 C C . ILE A 1 88 ? 3.402 11.609 -12.010 1.00 98.25 88 ILE A C 1
ATOM 680 O O . ILE A 1 88 ? 4.376 10.872 -12.126 1.00 98.25 88 ILE A O 1
ATOM 684 N N . GLU A 1 89 ? 3.026 12.454 -12.973 1.00 98.25 89 GLU A N 1
ATOM 685 C CA . GLU A 1 89 ? 3.707 12.585 -14.275 1.00 98.25 89 GLU A CA 1
ATOM 686 C C . GLU A 1 89 ? 5.243 12.714 -14.169 1.00 98.25 89 GLU A C 1
ATOM 688 O O . GLU A 1 89 ? 5.938 12.007 -14.899 1.00 98.25 89 GLU A O 1
ATOM 693 N N . PRO A 1 90 ? 5.815 13.465 -13.202 1.00 98.38 90 PRO A N 1
ATOM 694 C CA . PRO A 1 90 ? 7.270 13.578 -13.084 1.00 98.38 90 PRO A CA 1
ATOM 695 C C . PRO A 1 90 ? 7.983 12.289 -12.639 1.00 98.38 90 PRO A C 1
ATOM 697 O O . PRO A 1 90 ? 9.212 12.209 -12.704 1.00 98.38 90 PRO A O 1
ATOM 700 N N . TRP A 1 91 ? 7.255 11.281 -12.147 1.00 98.56 91 TRP A N 1
ATOM 701 C CA . TRP A 1 91 ? 7.812 10.040 -11.600 1.00 98.56 91 TRP A CA 1
ATOM 702 C C . TRP A 1 91 ? 8.093 8.994 -12.681 1.00 98.56 91 TRP A C 1
ATOM 704 O O . TRP A 1 91 ? 7.707 7.832 -12.560 1.00 98.56 91 TRP A O 1
ATOM 714 N N . THR A 1 92 ? 8.838 9.377 -13.720 1.00 98.69 92 THR A N 1
ATOM 715 C CA . THR A 1 92 ? 9.346 8.410 -14.704 1.00 98.69 92 THR A CA 1
ATOM 716 C C . THR A 1 92 ? 10.232 7.359 -14.027 1.00 98.69 92 THR A C 1
ATOM 718 O O . THR A 1 92 ? 10.717 7.553 -12.904 1.00 98.69 92 THR A O 1
ATOM 721 N N . LEU A 1 93 ? 10.491 6.232 -14.697 1.00 98.69 93 LEU A N 1
ATOM 722 C CA . LEU A 1 93 ? 11.386 5.205 -14.156 1.00 98.69 93 LEU A CA 1
ATOM 723 C C . LEU A 1 93 ? 12.792 5.752 -13.884 1.00 98.69 93 LEU A C 1
ATOM 725 O O . LEU A 1 93 ? 13.387 5.412 -12.865 1.00 98.69 93 LEU A O 1
ATOM 729 N N . GLU A 1 94 ? 13.311 6.619 -14.753 1.00 98.62 94 GLU A N 1
ATOM 730 C CA . GLU A 1 94 ? 14.621 7.251 -14.590 1.00 98.62 94 GLU A CA 1
ATOM 731 C C . GLU A 1 94 ? 14.641 8.163 -13.361 1.00 98.62 94 GLU A C 1
ATOM 733 O O . GLU A 1 94 ? 15.549 8.059 -12.532 1.00 98.62 94 GLU A O 1
ATOM 738 N N . HIS A 1 95 ? 13.625 9.021 -13.207 1.00 98.75 95 HIS A N 1
ATOM 739 C CA . HIS A 1 95 ? 13.520 9.906 -12.048 1.00 98.75 95 HIS A CA 1
ATOM 740 C C . HIS A 1 95 ? 13.369 9.106 -10.749 1.00 98.75 95 HIS A C 1
ATOM 742 O O . HIS A 1 95 ? 14.102 9.322 -9.781 1.00 98.75 95 HIS A O 1
ATOM 748 N N . THR A 1 96 ? 12.473 8.120 -10.751 1.00 98.81 96 THR A N 1
ATOM 749 C CA . THR A 1 96 ? 12.228 7.242 -9.604 1.00 98.81 96 THR A CA 1
ATOM 750 C C . THR A 1 96 ? 13.485 6.469 -9.230 1.00 98.81 96 THR A C 1
ATOM 752 O O . THR A 1 96 ? 13.817 6.372 -8.049 1.00 98.81 96 THR A O 1
ATOM 755 N N . SER A 1 97 ? 14.221 5.950 -10.214 1.00 98.81 97 SER A N 1
ATOM 756 C CA . SER A 1 97 ? 15.469 5.227 -9.978 1.00 98.81 97 SER A CA 1
ATOM 757 C C . SER A 1 97 ? 16.525 6.125 -9.335 1.00 98.81 97 SER A C 1
ATOM 759 O O . SER A 1 97 ? 17.142 5.736 -8.343 1.00 98.81 97 SER A O 1
ATOM 761 N N . ALA A 1 98 ? 16.666 7.361 -9.821 1.00 98.75 98 ALA A N 1
ATOM 762 C CA . ALA A 1 98 ? 17.598 8.334 -9.262 1.00 98.75 98 ALA A CA 1
ATOM 763 C C . ALA A 1 98 ? 17.268 8.701 -7.804 1.00 98.75 98 ALA A C 1
ATOM 765 O O . ALA A 1 98 ? 18.172 8.799 -6.975 1.00 98.75 98 ALA A O 1
ATOM 766 N N . VAL A 1 99 ? 15.984 8.876 -7.473 1.00 98.69 99 VAL A N 1
ATOM 767 C CA . VAL A 1 99 ? 15.541 9.221 -6.111 1.00 98.69 99 VAL A CA 1
ATOM 768 C C . VAL A 1 99 ? 15.680 8.026 -5.166 1.00 98.69 99 VAL A C 1
ATOM 770 O O . VAL A 1 99 ? 16.266 8.127 -4.086 1.00 98.69 99 VAL A O 1
ATOM 773 N N . THR A 1 100 ? 15.140 6.878 -5.568 1.00 98.75 100 THR A N 1
ATOM 774 C CA . THR A 1 100 ? 14.998 5.705 -4.695 1.00 98.75 100 THR A CA 1
ATOM 775 C C . THR A 1 100 ? 16.261 4.861 -4.610 1.00 98.75 100 THR A C 1
ATOM 777 O O . THR A 1 100 ? 16.384 4.060 -3.689 1.00 98.75 100 THR A O 1
ATOM 780 N N . GLY A 1 101 ? 17.191 4.995 -5.558 1.00 98.62 101 GLY A N 1
ATOM 781 C CA . GLY A 1 101 ? 18.346 4.105 -5.685 1.00 98.62 101 GLY A CA 1
ATOM 782 C C . GLY A 1 101 ? 17.995 2.697 -6.184 1.00 98.62 101 GLY A C 1
ATOM 783 O O . GLY A 1 101 ? 18.886 1.856 -6.301 1.00 98.62 101 GLY A O 1
ATOM 784 N N . VAL A 1 102 ? 16.721 2.416 -6.484 1.00 98.75 102 VAL A N 1
ATOM 785 C CA . VAL A 1 102 ? 16.285 1.136 -7.056 1.00 98.75 102 VAL A CA 1
ATOM 786 C C . VAL A 1 102 ? 16.459 1.190 -8.577 1.00 98.75 102 VAL A C 1
ATOM 788 O O . VAL A 1 102 ? 16.019 2.162 -9.189 1.00 98.75 102 VAL A O 1
ATOM 791 N N . PRO A 1 103 ? 17.064 0.180 -9.229 1.00 98.69 103 PRO A N 1
ATOM 792 C CA . PRO A 1 103 ? 17.214 0.177 -10.684 1.00 98.69 103 PRO A CA 1
ATOM 793 C C . PRO A 1 103 ? 15.871 0.271 -11.422 1.00 98.69 103 PRO A C 1
ATOM 795 O O . PRO A 1 103 ? 14.891 -0.359 -11.017 1.00 98.69 103 PRO A O 1
ATOM 798 N N . ALA A 1 104 ? 15.833 1.032 -12.518 1.00 98.75 104 ALA A N 1
ATOM 799 C CA . ALA A 1 104 ? 14.628 1.268 -13.315 1.00 98.75 104 ALA A CA 1
ATOM 800 C C . ALA A 1 104 ? 13.957 -0.037 -13.779 1.00 98.75 104 ALA A C 1
ATOM 802 O O . ALA A 1 104 ? 12.736 -0.173 -13.690 1.00 98.75 104 ALA A O 1
ATOM 803 N N . GLU A 1 105 ? 14.740 -1.031 -14.209 1.00 98.62 105 GLU A N 1
ATOM 804 C CA . GLU A 1 105 ? 14.212 -2.335 -14.611 1.00 98.62 105 GLU A CA 1
ATOM 805 C C . GLU A 1 105 ? 13.560 -3.098 -13.451 1.00 98.62 105 GLU A C 1
ATOM 807 O O . GLU A 1 105 ? 12.557 -3.779 -13.652 1.00 98.62 105 GLU A O 1
ATOM 812 N N . ALA A 1 106 ? 14.076 -2.944 -12.230 1.00 98.75 106 ALA A N 1
ATOM 813 C CA . ALA A 1 106 ? 13.527 -3.594 -11.046 1.00 98.75 106 ALA A CA 1
ATOM 814 C C . ALA A 1 106 ? 12.229 -2.919 -10.575 1.00 98.75 106 ALA A C 1
ATOM 816 O O . ALA A 1 106 ? 11.313 -3.599 -10.112 1.00 98.75 106 ALA A O 1
ATOM 817 N N . ILE A 1 107 ? 12.124 -1.592 -10.730 1.00 98.88 107 ILE A N 1
ATOM 818 C CA . ILE A 1 107 ? 10.876 -0.849 -10.497 1.00 98.88 107 ILE A CA 1
ATOM 819 C C . ILE A 1 107 ? 9.815 -1.301 -11.503 1.00 98.88 107 ILE A C 1
ATOM 821 O O . ILE A 1 107 ? 8.692 -1.606 -11.103 1.00 98.88 107 ILE A O 1
ATOM 825 N N . ARG A 1 108 ? 10.180 -1.407 -12.788 1.00 98.88 108 ARG A N 1
ATOM 826 C CA . ARG A 1 108 ? 9.286 -1.893 -13.845 1.00 98.88 108 ARG A CA 1
ATOM 827 C C . ARG A 1 108 ? 8.795 -3.312 -13.575 1.00 98.88 108 ARG A C 1
ATOM 829 O O . ARG A 1 108 ? 7.594 -3.553 -13.637 1.00 98.88 108 ARG A O 1
ATOM 836 N N . ASP A 1 109 ? 9.700 -4.233 -13.246 1.00 98.75 109 ASP A N 1
ATOM 837 C CA . ASP A 1 109 ? 9.347 -5.621 -12.927 1.00 98.75 109 ASP A CA 1
ATOM 838 C C . ASP A 1 109 ? 8.386 -5.711 -11.731 1.00 98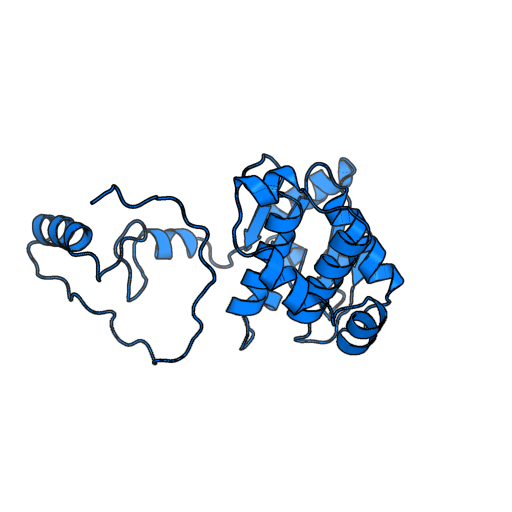.75 109 ASP A C 1
ATOM 840 O O . ASP A 1 109 ? 7.373 -6.407 -11.802 1.00 98.75 109 ASP A O 1
ATOM 844 N N . LEU A 1 110 ? 8.634 -4.942 -10.665 1.00 98.81 110 LEU A N 1
ATOM 845 C CA . LEU A 1 110 ? 7.720 -4.857 -9.526 1.00 98.81 110 LEU A CA 1
ATOM 846 C C . LEU A 1 110 ? 6.351 -4.282 -9.930 1.00 98.81 110 LEU A C 1
ATOM 848 O O . LEU A 1 110 ? 5.319 -4.837 -9.551 1.00 98.81 110 LEU A O 1
ATOM 852 N N . ALA A 1 111 ? 6.330 -3.183 -10.686 1.00 98.88 111 ALA A N 1
ATOM 853 C CA . ALA A 1 111 ? 5.110 -2.511 -11.129 1.00 98.88 111 ALA A CA 1
ATOM 854 C C . ALA A 1 111 ? 4.236 -3.439 -11.989 1.00 98.88 111 ALA A C 1
ATOM 856 O O . ALA A 1 111 ? 3.059 -3.650 -11.691 1.00 98.88 111 ALA A O 1
ATOM 857 N N . HIS A 1 112 ? 4.835 -4.067 -13.003 1.00 98.81 112 HIS A N 1
ATOM 858 C CA . HIS A 1 112 ? 4.155 -5.003 -13.900 1.00 98.81 112 HIS A CA 1
ATOM 859 C C . HIS A 1 112 ? 3.746 -6.273 -13.156 1.00 98.81 112 HIS A C 1
ATOM 861 O O . HIS A 1 112 ? 2.623 -6.744 -13.309 1.00 98.81 112 HIS A O 1
ATOM 867 N N . GLY A 1 113 ? 4.626 -6.812 -12.309 1.00 98.50 113 GLY A N 1
ATOM 868 C CA . GLY A 1 113 ? 4.348 -7.992 -11.499 1.00 98.50 113 GLY A CA 1
ATOM 869 C C . GLY A 1 113 ? 3.180 -7.797 -10.534 1.00 98.50 113 GLY A C 1
ATOM 870 O O . GLY A 1 113 ? 2.393 -8.724 -10.351 1.00 98.50 113 GLY A O 1
ATOM 871 N N . TYR A 1 114 ? 3.042 -6.601 -9.957 1.00 98.69 114 TYR A N 1
ATOM 872 C CA . TYR A 1 114 ? 1.922 -6.239 -9.092 1.00 98.69 114 TYR A CA 1
ATOM 873 C C . TYR A 1 114 ? 0.618 -6.031 -9.879 1.00 98.69 114 TYR A C 1
ATOM 875 O O . TYR A 1 114 ? -0.416 -6.580 -9.495 1.00 98.69 114 TYR A O 1
ATOM 883 N N . ALA A 1 115 ? 0.660 -5.289 -10.989 1.00 98.62 115 ALA A N 1
ATOM 884 C CA . ALA A 1 115 ? -0.530 -4.979 -11.783 1.00 98.62 115 ALA A CA 1
ATOM 885 C C . ALA A 1 115 ? -1.108 -6.199 -12.520 1.00 98.62 115 ALA A C 1
ATOM 887 O O . ALA A 1 115 ? -2.321 -6.382 -12.538 1.00 98.62 115 ALA A O 1
ATOM 888 N N . LEU A 1 116 ? -0.253 -7.066 -13.073 1.00 98.25 116 LEU A N 1
ATOM 889 C CA . LEU A 1 116 ? -0.670 -8.248 -13.841 1.00 98.25 116 LEU A CA 1
ATOM 890 C C . LEU A 1 116 ? -1.068 -9.450 -12.976 1.00 98.25 116 LEU A C 1
ATOM 892 O O . LEU A 1 116 ? -1.585 -10.440 -13.497 1.00 98.25 116 LEU A O 1
ATOM 896 N N . ALA A 1 117 ? -0.791 -9.423 -11.672 1.00 97.50 117 ALA A N 1
ATOM 897 C CA . ALA A 1 117 ? -1.211 -10.501 -10.789 1.00 97.50 117 ALA A CA 1
ATOM 898 C C . ALA A 1 117 ? -2.743 -10.537 -10.695 1.00 97.50 117 ALA A C 1
ATOM 900 O O . ALA A 1 117 ? -3.366 -9.514 -10.450 1.00 97.50 117 ALA A O 1
ATOM 901 N N . ASP A 1 118 ? -3.354 -11.721 -10.798 1.00 95.44 118 ASP A N 1
ATOM 902 C CA . ASP A 1 118 ? -4.798 -11.894 -10.547 1.00 95.44 118 ASP A CA 1
ATOM 903 C C . ASP A 1 118 ? -5.174 -11.445 -9.118 1.00 95.44 118 ASP A C 1
ATOM 905 O O . ASP A 1 118 ? -6.211 -10.819 -8.870 1.00 95.44 118 ASP A O 1
ATOM 909 N N . LYS A 1 119 ? -4.274 -11.731 -8.165 1.00 96.69 119 LYS A N 1
ATOM 910 C CA . LYS A 1 119 ? -4.402 -11.390 -6.746 1.00 96.69 119 LYS A CA 1
ATOM 911 C C . LYS A 1 119 ? -3.075 -10.877 -6.209 1.00 96.69 119 LYS A C 1
ATOM 913 O O . LYS A 1 119 ? -2.059 -11.559 -6.353 1.00 96.69 119 LYS A O 1
ATOM 918 N N . ALA A 1 120 ? -3.089 -9.731 -5.533 1.00 97.94 120 ALA A N 1
ATOM 919 C CA . ALA A 1 120 ? -1.889 -9.173 -4.919 1.00 97.94 120 ALA A CA 1
ATOM 920 C C . ALA A 1 120 ? -2.164 -8.539 -3.553 1.00 97.94 120 ALA A C 1
ATOM 922 O O . ALA A 1 120 ? -3.190 -7.897 -3.330 1.00 97.94 120 ALA A O 1
ATOM 923 N N . GLN A 1 121 ? -1.204 -8.687 -2.636 1.00 98.12 121 GLN A N 1
ATOM 924 C CA . GLN A 1 121 ? -1.264 -8.076 -1.311 1.00 98.12 121 GLN A CA 1
ATOM 925 C C . GLN A 1 121 ? -0.052 -7.183 -1.058 1.00 98.12 121 GLN A C 1
ATOM 927 O O . GLN A 1 121 ? 1.097 -7.617 -1.193 1.00 98.12 121 GLN A O 1
ATOM 932 N N . ILE A 1 122 ? -0.306 -5.950 -0.618 1.00 98.56 122 ILE A N 1
ATOM 933 C CA . ILE A 1 122 ? 0.729 -5.078 -0.062 1.00 98.56 122 ILE A CA 1
ATOM 934 C C . ILE A 1 122 ? 0.685 -5.229 1.454 1.00 98.56 122 ILE A C 1
ATOM 936 O O . ILE A 1 122 ? -0.229 -4.746 2.116 1.00 98.56 122 ILE A O 1
ATOM 940 N N . CYS A 1 123 ? 1.688 -5.905 2.008 1.00 98.44 123 CYS A N 1
ATOM 941 C CA . CYS A 1 123 ? 1.823 -6.101 3.449 1.00 98.44 123 CYS A CA 1
ATOM 942 C C . CYS A 1 123 ? 2.935 -5.205 3.999 1.00 98.44 123 CYS A C 1
ATOM 944 O O . CYS A 1 123 ? 4.064 -5.294 3.500 1.00 98.44 123 CYS A O 1
ATOM 946 N N . TRP A 1 124 ? 2.650 -4.407 5.033 1.00 98.00 124 TRP A N 1
ATOM 947 C CA . TRP A 1 124 ? 3.618 -3.466 5.615 1.00 98.00 124 TRP A CA 1
ATOM 948 C C . TRP A 1 124 ? 3.604 -3.411 7.143 1.00 98.00 124 TRP A C 1
ATOM 950 O O . TRP A 1 124 ? 2.696 -3.937 7.785 1.00 98.00 124 TRP A O 1
ATOM 960 N N . THR A 1 125 ? 4.631 -2.784 7.726 1.00 95.25 125 THR A N 1
ATOM 961 C CA . THR A 1 125 ? 4.711 -2.460 9.162 1.00 95.25 125 THR A CA 1
ATOM 962 C C . THR A 1 125 ? 5.309 -1.059 9.377 1.00 95.25 125 THR A C 1
ATOM 964 O O . THR A 1 125 ? 4.934 -0.097 8.709 1.00 95.25 125 THR A O 1
ATOM 967 N N . LEU A 1 126 ? 6.243 -0.938 10.318 1.00 96.81 126 LEU A N 1
ATOM 968 C CA . LEU A 1 126 ? 6.810 0.305 10.815 1.00 96.81 126 LEU A CA 1
ATOM 969 C C . LEU A 1 126 ? 7.720 0.996 9.798 1.00 96.81 126 LEU A C 1
ATOM 971 O O . LEU A 1 126 ? 7.817 2.215 9.830 1.00 96.81 126 LEU A O 1
ATOM 975 N N . GLY A 1 127 ? 8.298 0.261 8.838 1.00 97.19 127 GLY A N 1
ATOM 976 C CA . GLY A 1 127 ? 9.082 0.863 7.752 1.00 97.19 127 GLY A CA 1
ATOM 977 C C . GLY A 1 127 ? 8.257 1.712 6.778 1.00 97.19 127 GLY A C 1
ATOM 978 O O . GLY A 1 127 ? 8.824 2.325 5.892 1.00 97.19 127 GLY A O 1
ATOM 979 N N . ILE A 1 128 ? 6.931 1.734 6.935 1.00 98.25 128 ILE A N 1
ATOM 980 C CA . ILE A 1 128 ? 6.017 2.641 6.232 1.00 98.25 128 ILE A CA 1
ATOM 981 C C . ILE A 1 128 ? 5.471 3.695 7.197 1.00 98.25 128 ILE A C 1
ATOM 983 O O . ILE A 1 128 ? 5.408 4.872 6.850 1.00 98.25 128 ILE A O 1
ATOM 987 N N . THR A 1 129 ? 5.068 3.293 8.407 1.00 97.50 129 THR A N 1
ATOM 988 C CA . THR A 1 129 ? 4.309 4.167 9.314 1.00 97.50 129 THR A CA 1
ATOM 989 C C . THR A 1 129 ? 5.169 5.032 10.235 1.00 97.50 129 THR A C 1
ATOM 991 O O . THR A 1 129 ? 4.726 6.113 10.602 1.00 97.50 129 THR A O 1
ATOM 994 N N . GLU A 1 130 ? 6.379 4.610 10.616 1.00 97.06 130 GLU A N 1
ATOM 995 C CA . GLU A 1 130 ? 7.257 5.358 11.540 1.00 97.06 130 GLU A CA 1
ATOM 996 C C . GLU A 1 130 ? 8.168 6.347 10.799 1.00 97.06 130 GLU A C 1
ATOM 998 O O . GLU A 1 130 ? 9.374 6.437 11.020 1.00 97.06 130 GLU A O 1
ATOM 1003 N N . HIS A 1 131 ? 7.553 7.107 9.897 1.00 95.31 131 HIS A N 1
ATOM 1004 C CA . HIS A 1 131 ? 8.153 8.207 9.155 1.00 95.31 131 HIS A CA 1
ATOM 1005 C C . HIS A 1 131 ? 7.344 9.477 9.427 1.00 95.31 131 HIS A C 1
ATOM 1007 O O . HIS A 1 131 ? 6.141 9.411 9.675 1.00 95.31 131 HIS A O 1
ATOM 1013 N N . HIS A 1 132 ? 7.972 10.651 9.326 1.00 94.50 132 HIS A N 1
ATOM 1014 C CA . HIS A 1 132 ? 7.247 11.926 9.436 1.00 94.50 132 HIS A CA 1
ATOM 1015 C C . HIS A 1 132 ? 6.143 12.071 8.365 1.00 94.50 132 HIS A C 1
ATOM 1017 O O . HIS A 1 132 ? 5.157 12.761 8.594 1.00 94.50 132 HIS A O 1
ATOM 1023 N N . THR A 1 133 ? 6.287 11.367 7.238 1.00 95.00 133 THR A N 1
ATOM 1024 C CA . THR A 1 133 ? 5.329 11.232 6.127 1.00 95.00 133 THR A CA 1
ATOM 1025 C C . THR A 1 133 ? 4.553 9.908 6.166 1.00 95.00 133 THR A C 1
ATOM 1027 O O . THR A 1 133 ? 4.074 9.430 5.142 1.00 95.00 133 THR A O 1
ATOM 1030 N N . GLY A 1 134 ? 4.431 9.257 7.330 1.00 96.25 134 GLY A N 1
ATOM 1031 C CA . GLY A 1 134 ? 3.848 7.913 7.430 1.00 96.25 134 GLY A CA 1
ATOM 1032 C C . GLY A 1 134 ? 2.411 7.806 6.902 1.00 96.25 134 GLY A C 1
ATOM 1033 O O . GLY A 1 134 ? 2.048 6.789 6.312 1.00 96.25 134 GLY A O 1
ATOM 1034 N N . VAL A 1 135 ? 1.606 8.863 7.055 1.00 97.12 135 VAL A N 1
ATOM 1035 C CA . VAL A 1 135 ? 0.250 8.934 6.478 1.00 97.12 135 VAL A CA 1
ATOM 1036 C C . VAL A 1 135 ? 0.310 8.922 4.951 1.00 97.12 135 VAL A C 1
ATOM 1038 O O . VAL A 1 135 ? -0.384 8.128 4.318 1.00 97.12 135 VAL A O 1
ATOM 1041 N N . ASP A 1 136 ? 1.178 9.746 4.371 1.00 97.56 136 ASP A N 1
ATOM 1042 C CA . ASP A 1 136 ? 1.323 9.888 2.921 1.00 97.56 136 ASP A CA 1
ATOM 1043 C C . ASP A 1 136 ? 1.919 8.616 2.290 1.00 97.56 136 ASP A C 1
ATOM 1045 O O . ASP A 1 136 ? 1.508 8.203 1.204 1.00 97.56 136 ASP A O 1
ATOM 1049 N N . ASN A 1 137 ? 2.812 7.919 3.006 1.00 98.19 137 ASN A N 1
ATOM 1050 C CA . ASN A 1 137 ? 3.291 6.590 2.616 1.00 98.19 137 ASN A CA 1
ATOM 1051 C C . ASN A 1 137 ? 2.123 5.603 2.482 1.00 98.19 137 ASN A C 1
ATOM 1053 O O . ASN A 1 137 ? 1.974 4.949 1.452 1.00 98.19 137 ASN A O 1
ATOM 1057 N N . VAL A 1 138 ? 1.272 5.503 3.512 1.00 98.44 138 VAL A N 1
ATOM 1058 C CA . VAL A 1 138 ? 0.112 4.597 3.493 1.00 98.44 138 VAL A CA 1
ATOM 1059 C C . VAL A 1 138 ? -0.848 4.967 2.363 1.00 98.44 138 VAL A C 1
ATOM 1061 O O . VAL A 1 138 ? -1.292 4.079 1.639 1.00 98.44 138 VAL A O 1
ATOM 1064 N N . GLN A 1 139 ? -1.129 6.257 2.164 1.00 97.94 139 GLN A N 1
ATOM 1065 C CA . GLN A 1 139 ? -1.971 6.725 1.059 1.00 97.94 139 GLN A CA 1
ATOM 1066 C C . GLN A 1 139 ? -1.401 6.338 -0.310 1.00 97.94 139 GLN A C 1
ATOM 1068 O O . GLN A 1 139 ? -2.140 5.849 -1.161 1.00 97.94 139 GLN A O 1
ATOM 1073 N N . SER A 1 140 ? -0.087 6.461 -0.504 1.00 98.38 140 SER A N 1
ATOM 1074 C CA . SER A 1 140 ? 0.572 6.088 -1.761 1.00 98.38 140 SER A CA 1
ATOM 1075 C C . SER A 1 140 ? 0.423 4.590 -2.068 1.00 98.38 140 SER A C 1
ATOM 1077 O O . SER A 1 140 ? 0.155 4.206 -3.206 1.00 98.38 140 SER A O 1
ATOM 1079 N N . LEU A 1 141 ? 0.509 3.727 -1.047 1.00 98.62 141 LEU A N 1
ATOM 1080 C CA . LEU A 1 141 ? 0.255 2.286 -1.191 1.00 98.62 141 LEU A CA 1
ATOM 1081 C C . LEU A 1 141 ? -1.223 1.978 -1.473 1.00 98.62 141 LEU A C 1
ATOM 1083 O O . LEU A 1 141 ? -1.528 1.088 -2.274 1.00 98.62 141 LEU A O 1
ATOM 1087 N N . CYS A 1 142 ? -2.143 2.711 -0.838 1.00 98.50 142 CYS A N 1
ATOM 1088 C CA . CYS A 1 142 ? -3.571 2.611 -1.129 1.00 98.50 142 CYS A CA 1
ATOM 1089 C C . CYS A 1 142 ? -3.860 2.947 -2.595 1.00 98.50 142 CYS A C 1
ATOM 1091 O O . CYS A 1 142 ? -4.567 2.186 -3.253 1.00 98.50 142 CYS A O 1
ATOM 1093 N N . ASN A 1 143 ? -3.261 4.017 -3.122 1.00 98.50 143 ASN A N 1
ATOM 1094 C CA . ASN A 1 143 ? -3.444 4.436 -4.511 1.00 98.50 143 ASN A CA 1
ATOM 1095 C C . ASN A 1 143 ? -2.995 3.355 -5.501 1.00 98.50 143 ASN A C 1
ATOM 1097 O O . ASN A 1 143 ? -3.727 3.077 -6.443 1.00 98.50 143 ASN A O 1
ATOM 1101 N N . LEU A 1 144 ? -1.878 2.661 -5.252 1.00 98.31 144 LEU A N 1
ATOM 1102 C CA . LEU A 1 144 ? -1.468 1.508 -6.070 1.00 98.31 144 LEU A CA 1
ATOM 1103 C C . LEU A 1 144 ? -2.521 0.392 -6.087 1.00 98.31 144 LEU A C 1
ATOM 1105 O O . LEU A 1 144 ? -2.814 -0.178 -7.140 1.00 98.31 144 LEU A O 1
ATOM 1109 N N . SER A 1 145 ? -3.099 0.079 -4.924 1.00 98.25 145 SER A N 1
ATOM 1110 C CA . SER A 1 145 ? -4.124 -0.966 -4.821 1.00 98.25 145 SER A CA 1
ATOM 1111 C C . SER A 1 145 ? -5.430 -0.556 -5.498 1.00 98.25 145 SER A C 1
ATOM 1113 O O . SER A 1 145 ? -6.087 -1.399 -6.098 1.00 98.25 145 SER A O 1
ATOM 1115 N N . LEU A 1 146 ? -5.804 0.724 -5.436 1.00 98.44 146 LEU A N 1
ATOM 1116 C CA . LEU A 1 146 ? -6.973 1.256 -6.139 1.00 98.44 146 LEU A CA 1
ATOM 1117 C C . LEU A 1 146 ? -6.746 1.283 -7.658 1.00 98.44 146 LEU A C 1
ATOM 1119 O O . LEU A 1 146 ? -7.598 0.808 -8.400 1.00 98.44 146 LEU A O 1
ATOM 1123 N N . LEU A 1 147 ? -5.570 1.731 -8.109 1.00 98.56 147 LEU A N 1
ATOM 1124 C CA . LEU A 1 147 ? -5.172 1.788 -9.522 1.00 98.56 147 LEU A CA 1
ATOM 1125 C C . LEU A 1 147 ? -5.249 0.418 -10.214 1.00 98.56 147 LEU A C 1
ATOM 1127 O O . LEU A 1 147 ? -5.591 0.317 -11.386 1.00 98.56 147 LEU A O 1
ATOM 1131 N N . THR A 1 148 ? -4.940 -0.648 -9.482 1.00 98.44 148 THR A N 1
ATOM 1132 C CA . THR A 1 148 ? -4.936 -2.036 -9.982 1.00 98.44 148 THR A CA 1
ATOM 1133 C C . THR A 1 148 ? -6.202 -2.815 -9.598 1.00 98.44 148 THR A C 1
ATOM 1135 O O . THR A 1 148 ? -6.398 -3.969 -9.990 1.00 98.44 148 THR A O 1
ATOM 1138 N N . GLY A 1 149 ? -7.096 -2.191 -8.826 1.00 97.88 149 GLY A N 1
ATOM 1139 C CA . GLY A 1 149 ? -8.316 -2.795 -8.301 1.00 97.88 149 GLY A CA 1
ATOM 1140 C C . GLY A 1 149 ? -8.098 -3.895 -7.258 1.00 97.88 149 GLY A C 1
ATOM 1141 O O . GLY A 1 149 ? -9.040 -4.633 -6.962 1.00 97.88 149 GLY A O 1
ATOM 1142 N N . HIS A 1 150 ? -6.902 -4.045 -6.687 1.00 98.19 150 HIS A N 1
ATOM 1143 C CA . HIS A 1 150 ? -6.539 -5.056 -5.679 1.00 98.19 150 HIS A CA 1
ATOM 1144 C C . HIS A 1 150 ? -7.181 -4.819 -4.299 1.00 98.19 150 HIS A C 1
ATOM 1146 O O . HIS A 1 150 ? -6.585 -5.109 -3.265 1.00 98.19 150 HIS A O 1
ATOM 1152 N N . VAL A 1 151 ? -8.416 -4.317 -4.256 1.00 96.12 151 VAL A N 1
ATOM 1153 C CA . VAL A 1 151 ? -9.206 -4.024 -3.053 1.00 96.12 151 VAL A CA 1
ATOM 1154 C C . VAL A 1 151 ? -10.588 -4.670 -3.186 1.00 96.12 151 VAL A C 1
ATOM 1156 O O . VAL A 1 151 ? -11.130 -4.780 -4.281 1.00 96.12 151 VAL A O 1
ATOM 1159 N N . GLY A 1 152 ? -11.161 -5.140 -2.074 1.00 93.12 152 GLY A N 1
ATOM 1160 C CA . GLY A 1 152 ? -12.518 -5.708 -2.059 1.00 93.12 152 GLY A CA 1
ATOM 1161 C C . GLY A 1 152 ? -12.650 -7.098 -2.698 1.00 93.12 152 GLY A C 1
ATOM 1162 O O . GLY A 1 152 ? -13.765 -7.581 -2.873 1.00 93.12 152 GLY A O 1
ATOM 1163 N N . ARG A 1 153 ? -11.532 -7.764 -3.016 1.00 92.44 153 ARG A N 1
ATOM 1164 C CA . ARG A 1 153 ? -11.497 -9.103 -3.620 1.00 92.44 153 ARG A CA 1
ATOM 1165 C C . ARG A 1 153 ? -10.715 -10.097 -2.761 1.00 92.44 153 ARG A C 1
ATOM 1167 O O . ARG A 1 153 ? -9.743 -9.741 -2.092 1.00 92.44 153 ARG A O 1
ATOM 1174 N N . TRP A 1 154 ? -11.118 -11.365 -2.796 1.00 95.38 154 TRP A N 1
ATOM 1175 C CA . TRP A 1 154 ? -10.446 -12.421 -2.039 1.00 95.38 154 TRP A CA 1
ATOM 1176 C C . TRP A 1 154 ? -8.983 -12.585 -2.472 1.00 95.38 154 TRP A C 1
ATOM 1178 O O . TRP A 1 154 ? -8.673 -12.641 -3.662 1.00 95.38 154 TRP A O 1
ATOM 1188 N N . GLY A 1 155 ? -8.083 -12.697 -1.495 1.00 94.25 155 GLY A N 1
ATOM 1189 C CA . GLY A 1 155 ? -6.651 -12.887 -1.733 1.00 94.25 155 GLY A CA 1
ATOM 1190 C C . GLY A 1 155 ? -5.899 -11.629 -2.171 1.00 94.25 155 GLY A C 1
ATOM 1191 O O . GLY A 1 155 ? -4.700 -11.718 -2.407 1.00 94.25 155 GLY A O 1
ATOM 1192 N N . SER A 1 156 ? -6.562 -10.470 -2.259 1.00 97.62 156 SER A N 1
ATOM 1193 C CA . SER A 1 156 ? -5.901 -9.178 -2.483 1.00 97.62 156 SER A CA 1
ATOM 1194 C C . SER A 1 156 ? -6.108 -8.225 -1.317 1.00 97.62 156 SER A C 1
ATOM 1196 O O . SER A 1 156 ? -6.907 -8.493 -0.418 1.00 97.62 156 SER A O 1
ATOM 1198 N N . GLY A 1 157 ? -5.368 -7.122 -1.320 1.00 96.88 157 GLY A N 1
ATOM 1199 C CA . GLY A 1 157 ? -5.611 -6.017 -0.405 1.00 96.88 157 GLY A CA 1
ATOM 1200 C C . GLY A 1 157 ? -4.370 -5.449 0.255 1.00 96.88 157 GLY A C 1
ATOM 1201 O O . GLY A 1 157 ? -3.227 -5.852 0.034 1.00 96.88 157 GLY A O 1
ATOM 1202 N N . LEU A 1 158 ? -4.656 -4.493 1.122 1.00 97.88 158 LEU A N 1
ATOM 1203 C CA . LEU A 1 158 ? -3.707 -3.753 1.928 1.00 97.88 158 LEU A CA 1
ATOM 1204 C C . LEU A 1 158 ? -3.688 -4.367 3.328 1.00 97.88 158 LEU A C 1
ATOM 1206 O O . LEU A 1 158 ? -4.720 -4.430 3.995 1.00 97.88 158 LEU A O 1
ATOM 1210 N N . VAL A 1 159 ? -2.528 -4.851 3.766 1.00 97.50 159 VAL A N 1
ATOM 1211 C CA . VAL A 1 159 ? -2.394 -5.633 5.000 1.00 97.50 159 VAL A CA 1
ATOM 1212 C C . VAL A 1 159 ? -1.373 -4.971 5.935 1.00 97.50 159 VAL A C 1
ATOM 1214 O O . VAL A 1 159 ? -0.197 -5.351 5.943 1.00 97.50 159 VAL A O 1
ATOM 1217 N N . PRO A 1 160 ? -1.788 -3.985 6.753 1.00 97.38 160 PRO A N 1
ATOM 1218 C CA . PRO A 1 160 ? -0.948 -3.472 7.828 1.00 97.38 160 PRO A CA 1
ATOM 1219 C C . PRO A 1 160 ? -0.765 -4.558 8.896 1.00 97.38 160 PRO A C 1
ATOM 1221 O O . PRO A 1 160 ? -1.696 -4.899 9.630 1.00 97.38 160 PRO A O 1
ATOM 1224 N N . LEU A 1 161 ? 0.442 -5.108 9.006 1.00 97.12 161 LEU A N 1
ATOM 1225 C CA . LEU A 1 161 ? 0.766 -6.152 9.975 1.00 97.12 161 LEU A CA 1
ATOM 1226 C C . LEU A 1 161 ? 0.976 -5.514 11.352 1.00 97.12 161 LEU A C 1
ATOM 1228 O O . LEU A 1 161 ? 2.061 -5.059 11.715 1.00 97.12 161 LEU A O 1
ATOM 1232 N N . ARG A 1 162 ? -0.095 -5.441 12.137 1.00 95.31 162 ARG A N 1
ATOM 1233 C CA . ARG A 1 162 ? -0.057 -4.788 13.449 1.00 95.31 162 ARG A CA 1
ATOM 1234 C C . ARG A 1 162 ? 0.824 -5.550 14.442 1.00 95.31 162 ARG A C 1
ATOM 1236 O O . ARG A 1 162 ? 0.928 -6.770 14.377 1.00 95.31 162 ARG A O 1
ATOM 1243 N N . GLY A 1 163 ? 1.493 -4.818 15.335 1.00 93.56 163 GLY A N 1
ATOM 1244 C CA . GLY A 1 163 ? 2.507 -5.374 16.239 1.00 93.56 163 GLY A CA 1
ATOM 1245 C C . GLY A 1 163 ? 1.927 -6.088 17.461 1.00 93.56 163 GLY A C 1
ATOM 1246 O O . GLY A 1 163 ? 2.019 -7.305 17.580 1.00 93.56 163 GLY A O 1
ATOM 1247 N N . GLN A 1 164 ? 1.364 -5.324 18.398 1.00 95.69 164 GLN A N 1
ATOM 1248 C CA . GLN A 1 164 ? 0.879 -5.870 19.668 1.00 95.69 164 GLN A CA 1
ATOM 1249 C C . GLN A 1 164 ? -0.403 -6.692 19.482 1.00 95.69 164 GLN A C 1
ATOM 1251 O O . GLN A 1 164 ? -1.264 -6.344 18.676 1.00 95.69 164 GLN A O 1
ATOM 1256 N N . ASN A 1 165 ? -0.542 -7.755 20.280 1.00 94.88 165 ASN A N 1
ATOM 1257 C CA . ASN A 1 165 ? -1.618 -8.749 20.195 1.00 94.88 165 ASN A CA 1
ATOM 1258 C C . ASN A 1 165 ? -3.038 -8.160 20.136 1.00 94.88 165 ASN A C 1
ATOM 1260 O O . ASN A 1 165 ? -3.888 -8.728 19.460 1.00 94.88 165 ASN A O 1
ATOM 1264 N N . ASN A 1 166 ? -3.297 -7.044 20.824 1.00 96.38 166 ASN A N 1
ATOM 1265 C CA . ASN A 1 166 ? -4.627 -6.444 20.897 1.00 96.38 166 ASN A CA 1
ATOM 1266 C C . ASN A 1 166 ? -4.659 -4.956 20.518 1.00 96.38 166 ASN A C 1
ATOM 1268 O O . ASN A 1 166 ? -5.568 -4.243 20.926 1.00 96.38 166 ASN A O 1
ATOM 1272 N N . VAL A 1 167 ? -3.699 -4.459 19.728 1.00 95.44 167 VAL A N 1
ATOM 1273 C CA . VAL A 1 167 ? -3.763 -3.063 19.241 1.00 95.44 167 VAL A CA 1
ATOM 1274 C C . VAL A 1 167 ? -4.969 -2.835 18.319 1.00 95.44 167 VAL A C 1
ATOM 1276 O O . VAL A 1 167 ? -5.523 -1.741 18.285 1.00 95.44 167 VAL A O 1
ATOM 1279 N N . GLN A 1 168 ? -5.420 -3.878 17.608 1.00 94.88 168 GLN A N 1
ATOM 1280 C CA . GLN A 1 168 ? -6.698 -3.861 16.892 1.00 94.88 168 GLN A CA 1
ATOM 1281 C C . GLN A 1 168 ? -7.862 -3.685 17.868 1.00 94.88 168 GLN A C 1
ATOM 1283 O O . GLN A 1 168 ? -8.551 -2.675 17.780 1.00 94.88 168 GLN A O 1
ATOM 1288 N N . GLY A 1 169 ? -8.005 -4.585 18.847 1.00 97.25 169 GLY A N 1
ATOM 1289 C CA . GLY A 1 169 ? -9.093 -4.507 19.818 1.00 97.25 169 GLY A CA 1
ATOM 1290 C C . GLY A 1 169 ? -9.065 -3.231 20.658 1.00 97.25 169 GLY A C 1
ATOM 1291 O O . GLY A 1 169 ? -10.115 -2.697 20.970 1.00 97.25 169 GLY A O 1
ATOM 1292 N N . GLY A 1 170 ? -7.892 -2.678 20.974 1.00 96.25 170 GLY A N 1
ATOM 1293 C CA . GLY A 1 170 ? -7.780 -1.376 21.637 1.00 96.25 170 GLY A CA 1
ATOM 1294 C C . GLY A 1 170 ? -8.434 -0.259 20.820 1.00 96.25 170 GLY A C 1
ATOM 1295 O O . GLY A 1 170 ? -9.265 0.479 21.345 1.00 96.25 170 GLY A O 1
ATOM 1296 N N . GLY A 1 171 ? -8.121 -0.179 19.523 1.00 93.75 171 GLY A N 1
ATOM 1297 C CA . GLY A 1 171 ? -8.774 0.761 18.608 1.00 93.75 171 GLY A CA 1
ATOM 1298 C C . GLY A 1 171 ? -10.277 0.503 18.483 1.00 93.75 171 GLY A C 1
ATOM 1299 O O . GLY A 1 171 ? -11.067 1.437 18.609 1.00 93.75 171 GLY A O 1
ATOM 1300 N N . ASP A 1 172 ? -10.673 -0.764 18.330 1.00 96.88 172 ASP A N 1
ATOM 1301 C CA . ASP A 1 172 ? -12.081 -1.168 18.242 1.00 96.88 172 ASP A CA 1
ATOM 1302 C C . ASP A 1 172 ? -12.863 -0.781 19.508 1.00 96.88 172 ASP A C 1
ATOM 1304 O O . ASP A 1 172 ? -14.029 -0.407 19.425 1.00 96.88 172 ASP A O 1
ATOM 1308 N N . MET A 1 173 ? -12.230 -0.823 20.682 1.00 97.56 173 MET A N 1
ATOM 1309 C CA . MET A 1 173 ? -12.852 -0.477 21.962 1.00 97.56 173 MET A CA 1
ATOM 1310 C C . MET A 1 173 ? -12.826 1.023 22.276 1.00 97.56 173 MET A C 1
ATOM 1312 O O . MET A 1 173 ? -13.374 1.424 23.299 1.00 97.56 173 MET A O 1
ATOM 1316 N N . GLY A 1 174 ? -12.276 1.863 21.393 1.00 94.19 174 GLY A N 1
ATOM 1317 C CA . GLY A 1 174 ? -12.227 3.312 21.598 1.00 94.19 174 GLY A CA 1
ATOM 1318 C C . GLY A 1 174 ? -11.068 3.766 22.486 1.00 94.19 174 GLY A C 1
ATOM 1319 O O . GLY A 1 174 ? -11.138 4.830 23.088 1.00 94.19 174 GLY A O 1
ATOM 1320 N N . ALA A 1 175 ? -9.969 3.005 22.563 1.00 95.06 175 ALA A N 1
ATOM 1321 C CA . ALA A 1 175 ? -8.722 3.461 23.191 1.00 95.06 175 ALA A CA 1
ATOM 1322 C C . ALA A 1 175 ? -7.978 4.483 22.299 1.00 95.06 175 ALA A C 1
ATOM 1324 O O . ALA A 1 175 ? -6.775 4.379 22.062 1.00 95.06 175 ALA A O 1
ATOM 1325 N N . LEU A 1 176 ? -8.725 5.448 21.761 1.00 92.75 176 LEU A N 1
ATOM 1326 C CA . LEU A 1 176 ? -8.293 6.531 20.888 1.00 92.75 176 LEU A CA 1
ATOM 1327 C C . LEU A 1 176 ? -8.943 7.823 21.405 1.00 92.75 176 LEU A C 1
ATOM 1329 O O . LEU A 1 176 ? -10.135 7.816 21.703 1.00 92.75 176 LEU A O 1
ATOM 1333 N N . PRO A 1 177 ? -8.215 8.950 21.473 1.00 92.38 177 PRO A N 1
ATOM 1334 C CA . PRO A 1 177 ? -8.712 10.174 22.111 1.00 92.38 177 PRO A CA 1
ATOM 1335 C C . PRO A 1 177 ? -9.915 10.814 21.399 1.00 92.38 177 PRO A C 1
ATOM 1337 O O . PRO A 1 177 ? -10.569 11.683 21.966 1.00 92.38 177 PRO A O 1
ATOM 1340 N N . ASN A 1 178 ? -10.194 10.409 20.159 1.00 93.25 178 ASN A N 1
ATOM 1341 C CA . ASN A 1 178 ? -11.262 10.943 19.318 1.00 93.25 178 ASN A CA 1
ATOM 1342 C C . ASN A 1 178 ? -12.342 9.916 18.947 1.00 93.25 178 ASN A C 1
ATOM 1344 O O . ASN A 1 178 ? -13.197 10.221 18.109 1.00 93.25 178 ASN A O 1
ATOM 1348 N N . LYS A 1 179 ? -12.297 8.692 19.494 1.00 94.50 179 LYS A N 1
ATOM 1349 C CA . LYS A 1 179 ? -13.230 7.621 19.116 1.00 94.50 179 LYS A CA 1
ATOM 1350 C C . LYS A 1 179 ? -13.840 6.923 20.322 1.00 94.50 179 LYS A C 1
ATOM 1352 O O . LYS A 1 179 ? -13.148 6.556 21.261 1.00 94.50 179 LYS A O 1
ATOM 1357 N N . LEU A 1 180 ? -15.132 6.654 20.219 1.00 95.50 180 LEU A N 1
ATOM 1358 C CA . LEU A 1 180 ? -15.872 5.701 21.034 1.00 95.50 180 LEU A CA 1
ATOM 1359 C C . LEU A 1 180 ? -15.734 4.287 20.438 1.00 95.50 180 LEU A C 1
ATOM 1361 O O . LEU A 1 180 ? -15.261 4.108 19.309 1.00 95.50 180 LEU A O 1
ATOM 1365 N N . THR A 1 181 ? -16.168 3.272 21.191 1.00 96.38 181 THR A N 1
ATOM 1366 C CA . THR A 1 181 ? -16.176 1.868 20.748 1.00 96.38 181 THR A CA 1
ATOM 1367 C C . THR A 1 181 ? -16.841 1.722 19.373 1.00 96.38 181 THR A C 1
ATOM 1369 O O . THR A 1 181 ? -17.901 2.291 19.121 1.00 96.38 181 THR A O 1
ATOM 1372 N N . GLY A 1 182 ? -16.230 0.956 18.469 1.00 96.12 182 GLY A N 1
ATOM 1373 C CA . GLY A 1 182 ? -16.685 0.769 17.089 1.00 96.12 182 GLY A CA 1
ATOM 1374 C C . GLY A 1 182 ? -16.285 1.897 16.132 1.00 96.12 182 GLY A C 1
ATOM 1375 O O . GLY A 1 182 ? -16.974 2.106 15.140 1.00 96.12 182 GLY A O 1
ATOM 1376 N N . PHE A 1 183 ? -15.203 2.632 16.424 1.00 95.56 183 PHE A N 1
ATOM 1377 C CA . PHE A 1 183 ? -14.695 3.758 15.618 1.00 95.56 183 PHE A CA 1
ATOM 1378 C C . PHE A 1 183 ? -15.684 4.923 15.423 1.00 95.56 183 PHE A C 1
ATOM 1380 O O . PHE A 1 183 ? -15.549 5.713 14.483 1.00 95.56 183 PHE A O 1
ATOM 1387 N N . GLN A 1 184 ? -16.639 5.077 16.337 1.00 95.25 184 GLN A N 1
ATOM 1388 C CA . GLN A 1 184 ? -17.601 6.179 16.314 1.00 95.25 184 GLN A CA 1
ATOM 1389 C C . GLN A 1 184 ? -16.929 7.468 16.803 1.00 95.25 184 GLN A C 1
ATOM 1391 O O . GLN A 1 184 ? -16.196 7.438 17.786 1.00 95.25 184 GLN A O 1
ATOM 1396 N N . GLY A 1 185 ? -17.106 8.589 16.104 1.00 94.19 185 GLY A N 1
ATOM 1397 C CA . GLY A 1 185 ? -16.464 9.853 16.483 1.00 94.19 185 GLY A CA 1
ATOM 1398 C C . GLY A 1 185 ? -17.017 10.405 17.794 1.00 94.19 185 GLY A C 1
ATOM 1399 O O . GLY A 1 185 ? -18.223 10.378 17.998 1.00 94.19 185 GLY A O 1
ATOM 1400 N N . VAL A 1 186 ? -16.157 10.951 18.660 1.00 93.94 186 VAL A N 1
ATOM 1401 C CA . VAL A 1 186 ? -16.646 11.722 19.821 1.00 93.94 186 VAL A CA 1
ATOM 1402 C C . VAL A 1 186 ? -17.354 13.004 19.389 1.00 93.94 186 VAL A C 1
ATOM 1404 O O . VAL A 1 186 ? -18.194 13.495 20.118 1.00 93.94 186 VAL A O 1
ATOM 1407 N N . GLU A 1 187 ? -17.080 13.519 18.193 1.00 94.12 187 GLU A N 1
ATOM 1408 C CA . GLU A 1 187 ? -17.745 14.702 17.625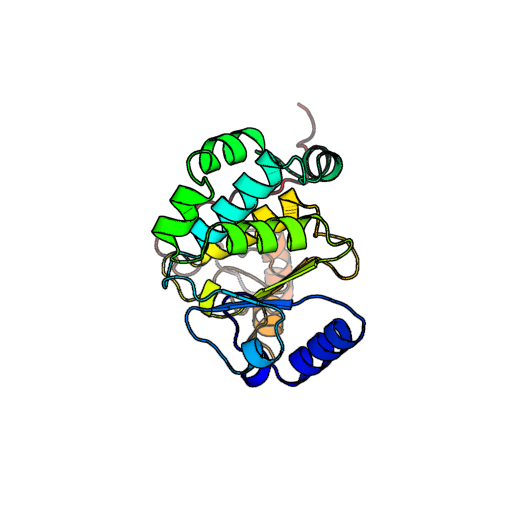 1.00 94.12 187 GLU A CA 1
ATOM 1409 C C . GLU A 1 187 ? -19.142 14.390 17.051 1.00 94.12 187 GLU A C 1
ATOM 1411 O O . GLU A 1 187 ? -19.906 15.307 16.775 1.00 94.12 187 GLU A O 1
ATOM 1416 N N . ASP A 1 188 ? -19.510 13.112 16.918 1.00 95.12 188 ASP A N 1
ATOM 1417 C CA . ASP A 1 188 ? -20.824 12.684 16.429 1.00 95.12 188 ASP A CA 1
ATOM 1418 C C . ASP A 1 188 ? -21.847 12.659 17.578 1.00 95.12 188 ASP A C 1
ATOM 1420 O O . ASP A 1 188 ? -21.753 11.851 18.507 1.00 95.12 188 ASP A O 1
ATOM 1424 N N . ASP A 1 189 ? -22.822 13.566 17.510 1.00 96.00 189 ASP A N 1
ATOM 1425 C CA . ASP A 1 189 ? -23.867 13.742 18.520 1.00 96.00 189 ASP A CA 1
ATOM 1426 C C . ASP A 1 189 ? -24.735 12.487 18.699 1.00 96.00 189 ASP A C 1
ATOM 1428 O O . ASP A 1 189 ? -25.078 12.138 19.831 1.00 96.00 189 ASP A O 1
ATOM 1432 N N . GLU A 1 190 ? -25.068 11.780 17.612 1.00 96.31 190 GLU A N 1
ATOM 1433 C CA . GLU A 1 190 ? -25.893 10.566 17.666 1.00 96.31 190 GLU A CA 1
ATOM 1434 C C . GLU A 1 190 ? -25.119 9.429 18.335 1.00 96.31 190 GLU A C 1
ATOM 1436 O O . GLU A 1 190 ? -25.640 8.723 19.210 1.00 96.31 190 GLU A O 1
ATOM 1441 N N . ALA A 1 191 ? -23.841 9.288 17.973 1.00 95.25 191 ALA A N 1
ATOM 1442 C CA . ALA A 1 191 ? -22.958 8.340 18.626 1.00 95.25 191 ALA A CA 1
ATOM 1443 C C . ALA A 1 191 ? -22.843 8.638 20.125 1.00 95.25 191 ALA A C 1
ATOM 1445 O O . ALA A 1 191 ? -23.079 7.734 20.930 1.00 95.25 191 ALA A O 1
ATOM 1446 N N . ARG A 1 192 ? -22.530 9.885 20.513 1.00 96.31 192 ARG A N 1
ATOM 1447 C CA . ARG A 1 192 ? -22.408 10.278 21.926 1.00 96.31 192 ARG A CA 1
ATOM 1448 C C . ARG A 1 192 ? -23.690 10.003 22.702 1.00 96.31 192 ARG A C 1
ATOM 1450 O O . ARG A 1 192 ? -23.616 9.302 23.707 1.00 96.31 192 ARG A O 1
ATOM 1457 N N . ALA A 1 193 ? -24.848 10.457 22.218 1.00 97.12 193 ALA A N 1
ATOM 1458 C CA . ALA A 1 193 ? -26.123 10.333 22.928 1.00 97.12 193 ALA A CA 1
ATOM 1459 C C . ALA A 1 193 ? -26.434 8.884 23.348 1.00 97.12 193 ALA A C 1
ATOM 1461 O O . ALA A 1 193 ? -26.886 8.634 24.467 1.00 97.12 193 ALA A O 1
ATOM 1462 N N . LYS A 1 194 ? -26.130 7.904 22.486 1.00 97.06 194 LYS A N 1
ATOM 1463 C CA . LYS A 1 194 ? -26.275 6.473 22.799 1.00 97.06 194 LYS A CA 1
ATOM 1464 C C . LYS A 1 194 ? -25.401 6.035 23.980 1.00 97.06 194 LYS A C 1
ATOM 1466 O O . LYS A 1 194 ? -25.868 5.285 24.836 1.00 97.06 194 LYS A O 1
ATOM 1471 N N . PHE A 1 195 ? -24.138 6.459 24.016 1.00 97.00 195 PHE A N 1
ATOM 1472 C CA . PHE A 1 195 ? -23.216 6.102 25.098 1.00 97.00 195 PHE A CA 1
ATOM 1473 C C . PHE A 1 195 ? -23.510 6.881 26.383 1.00 97.00 195 PHE A C 1
ATOM 1475 O O . PHE A 1 195 ? -23.488 6.286 27.455 1.00 97.00 195 PHE A O 1
ATOM 1482 N N . GLU A 1 196 ? -23.865 8.162 26.291 1.00 97.62 196 GLU A N 1
ATOM 1483 C CA . GLU A 1 196 ? -24.278 8.977 27.440 1.00 97.62 196 GLU A CA 1
ATOM 1484 C C . GLU A 1 196 ? -25.521 8.392 28.122 1.00 97.62 196 GLU A C 1
ATOM 1486 O O . GLU A 1 196 ? -25.550 8.250 29.345 1.00 97.62 196 GLU A O 1
ATOM 1491 N N . ALA A 1 197 ? -26.515 7.959 27.337 1.00 97.69 197 ALA A N 1
ATOM 1492 C CA . ALA A 1 197 ? -27.697 7.273 27.854 1.00 97.69 197 ALA A CA 1
ATOM 1493 C C . ALA A 1 197 ? -27.349 5.944 28.549 1.00 97.69 197 ALA A C 1
ATOM 1495 O O . ALA A 1 197 ? -27.950 5.604 29.567 1.00 97.69 197 ALA A O 1
ATOM 1496 N N . ALA A 1 198 ? -26.376 5.197 28.020 1.00 97.25 198 ALA A N 1
ATOM 1497 C CA . ALA A 1 198 ? -25.944 3.923 28.593 1.00 97.25 198 ALA A CA 1
ATOM 1498 C C . ALA A 1 198 ? -25.077 4.085 29.855 1.00 97.25 198 ALA A C 1
ATOM 1500 O O . ALA A 1 198 ? -25.128 3.237 30.745 1.00 97.25 198 ALA A O 1
ATOM 1501 N N . TRP A 1 199 ? -24.258 5.137 29.929 1.00 96.81 199 TRP A N 1
ATOM 1502 C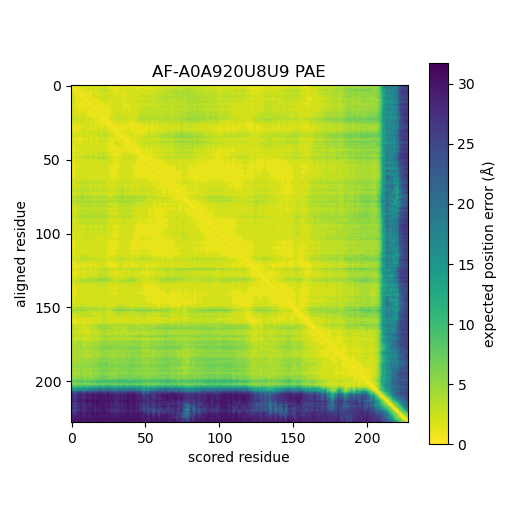 CA . TRP A 1 199 ? -23.267 5.339 30.994 1.00 96.81 199 TRP A CA 1
ATOM 1503 C C . TRP A 1 199 ? -23.709 6.331 32.071 1.00 96.81 199 TRP A C 1
ATOM 1505 O O . TRP A 1 199 ? -23.104 6.372 33.141 1.00 96.81 199 TRP A O 1
ATOM 1515 N N . GLY A 1 200 ? -24.760 7.114 31.818 1.00 97.06 200 GLY A N 1
ATOM 1516 C CA . GLY A 1 200 ? -25.272 8.107 32.761 1.00 97.06 200 GLY A CA 1
ATOM 1517 C C . GLY A 1 200 ? -24.311 9.276 33.001 1.00 97.06 200 GLY A C 1
ATOM 1518 O O . GLY A 1 200 ? -24.352 9.888 34.067 1.00 97.06 200 GLY A O 1
ATOM 1519 N N . CYS A 1 201 ? -23.430 9.576 32.044 1.00 94.50 201 CYS A N 1
ATOM 1520 C CA . CYS A 1 201 ? -22.491 10.693 32.105 1.00 94.50 201 CYS A CA 1
ATOM 1521 C C . CYS A 1 201 ? -22.419 11.427 30.763 1.00 94.50 201 CYS A C 1
ATOM 1523 O O . CYS A 1 201 ? -22.694 10.843 29.720 1.00 94.50 201 CYS A O 1
ATOM 1525 N N . THR A 1 202 ? -22.044 12.705 30.801 1.00 94.06 202 THR A N 1
ATOM 1526 C CA . THR A 1 202 ? -21.799 13.509 29.597 1.00 94.06 202 THR A CA 1
ATOM 1527 C C . THR A 1 202 ? -20.408 13.215 29.044 1.00 94.06 202 THR A C 1
ATOM 1529 O O . THR A 1 202 ? -19.428 13.199 29.793 1.00 94.06 202 THR A O 1
ATOM 1532 N N . ILE A 1 203 ? -20.316 13.018 27.733 1.00 93.06 203 ILE A N 1
ATOM 1533 C CA . ILE A 1 203 ? -19.068 12.767 27.014 1.00 93.06 203 ILE A CA 1
ATOM 1534 C C . ILE A 1 203 ? -18.636 14.073 26.328 1.00 93.06 203 ILE A C 1
ATOM 1536 O O . ILE A 1 203 ? -19.458 14.706 25.663 1.00 93.06 203 ILE A O 1
ATOM 1540 N N . PRO A 1 204 ? -17.362 14.498 26.443 1.00 91.12 204 PRO A N 1
ATOM 1541 C CA . PRO A 1 204 ? -16.872 15.677 25.734 1.00 91.12 204 PRO A CA 1
ATOM 1542 C C . PRO A 1 204 ? -17.084 15.564 24.219 1.00 91.12 204 PRO A C 1
ATOM 1544 O O . PRO A 1 204 ? -16.769 14.540 23.617 1.00 91.12 204 PRO A O 1
ATOM 1547 N N . SER A 1 205 ? -17.589 16.635 23.606 1.00 87.75 205 SER A N 1
ATOM 1548 C CA . SER A 1 205 ? -17.839 16.711 22.161 1.00 87.75 205 SER A CA 1
ATOM 1549 C C . SER A 1 205 ? -16.588 17.006 21.337 1.00 87.75 205 SER A C 1
ATOM 1551 O O . SER A 1 205 ? -16.651 16.991 20.114 1.00 87.75 205 SER A O 1
ATOM 1553 N N . GLU A 1 206 ? -15.465 17.302 21.988 1.00 84.06 206 GLU A N 1
ATOM 1554 C CA . GLU A 1 206 ? -14.204 17.636 21.335 1.00 84.06 206 GLU A CA 1
ATOM 1555 C C . GLU A 1 206 ? -13.156 16.561 21.600 1.00 84.06 206 GLU A C 1
ATOM 1557 O O . GLU A 1 206 ? -13.059 15.995 22.693 1.00 84.06 206 GLU A O 1
ATOM 1562 N N . THR A 1 207 ? -12.323 16.317 20.593 1.00 78.75 207 THR A N 1
ATOM 1563 C CA . THR A 1 207 ? -11.143 15.472 20.740 1.00 78.75 207 THR A CA 1
ATOM 1564 C C . THR A 1 207 ? -10.197 16.066 21.787 1.00 78.75 207 THR A C 1
ATOM 1566 O O . THR A 1 207 ? -9.750 17.208 21.667 1.00 78.75 2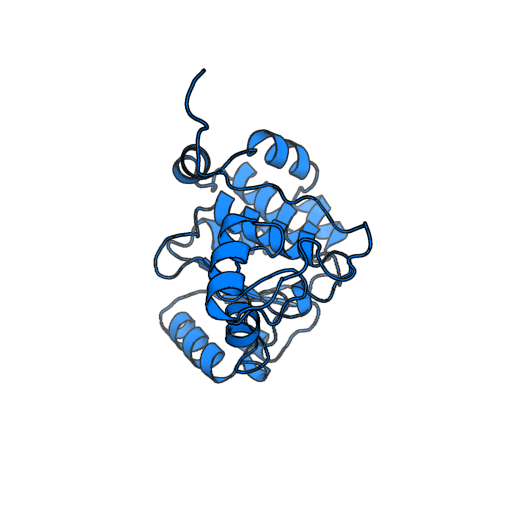07 THR A O 1
ATOM 1569 N N . ALA A 1 208 ? -9.810 15.272 22.786 1.00 64.94 208 ALA A N 1
ATOM 1570 C CA . ALA A 1 208 ? -8.812 15.696 23.759 1.00 64.94 208 ALA A CA 1
ATOM 1571 C C . ALA A 1 208 ? -7.426 15.826 23.090 1.00 64.94 208 ALA A C 1
ATOM 1573 O O . ALA A 1 208 ? -6.740 14.833 22.863 1.00 64.94 208 ALA A O 1
ATOM 1574 N N . GLY A 1 209 ? -7.020 17.063 22.781 1.00 57.62 209 GLY A N 1
ATOM 1575 C CA . GLY A 1 209 ? -5.653 17.439 22.409 1.00 57.62 209 GLY A CA 1
ATOM 1576 C C . GLY A 1 209 ? -5.140 16.869 21.083 1.00 57.62 209 GLY A C 1
ATOM 1577 O O . GLY A 1 209 ? -4.323 15.953 21.070 1.00 57.62 209 GLY A O 1
ATOM 1578 N N . THR A 1 210 ? -5.508 17.487 19.960 1.00 45.53 210 THR A N 1
ATOM 1579 C CA . THR A 1 210 ? -4.823 17.290 18.670 1.00 45.53 210 THR A CA 1
ATOM 1580 C C . THR A 1 210 ? -4.107 18.566 18.249 1.00 45.53 210 THR A C 1
ATOM 1582 O O . THR A 1 210 ? -4.725 19.616 18.084 1.00 45.53 210 THR A O 1
ATOM 1585 N N . SER A 1 211 ? -2.787 18.485 18.059 1.00 32.62 211 SER A N 1
ATOM 1586 C CA . SER A 1 211 ? -2.026 19.577 17.445 1.00 32.62 211 SER A CA 1
ATOM 1587 C C . SER A 1 211 ? -2.538 19.832 16.008 1.00 32.62 211 SER A C 1
ATOM 1589 O O . SER A 1 211 ? -2.864 18.863 15.320 1.00 32.62 211 SER A O 1
ATOM 1591 N N . PRO A 1 212 ? -2.574 21.078 15.498 1.00 32.59 212 PRO A N 1
ATOM 1592 C CA . PRO A 1 212 ? -3.375 21.442 14.317 1.00 32.59 212 PRO A CA 1
ATOM 1593 C C . PRO A 1 212 ? -2.797 21.037 12.946 1.00 32.59 212 PRO A C 1
ATOM 1595 O O . PRO A 1 212 ? -3.195 21.602 11.930 1.00 32.59 212 PRO A O 1
ATOM 1598 N N . ARG A 1 213 ? -1.809 20.138 12.866 1.00 34.88 213 ARG A N 1
ATOM 1599 C CA . ARG A 1 213 ? -1.073 19.870 11.616 1.00 34.88 213 ARG A CA 1
ATOM 1600 C C . ARG A 1 213 ? -0.804 18.383 11.395 1.00 34.88 213 ARG A C 1
ATOM 1602 O O . ARG A 1 213 ? 0.270 17.902 11.728 1.00 34.88 213 ARG A O 1
ATOM 1609 N N . CYS A 1 214 ? -1.744 17.679 10.770 1.00 29.88 214 CYS A N 1
ATOM 1610 C CA . CYS A 1 214 ? -1.420 16.559 9.880 1.00 29.88 214 CYS A CA 1
ATOM 1611 C C . CYS A 1 214 ? -2.594 16.272 8.934 1.00 29.88 214 CYS A C 1
ATOM 1613 O O . CYS A 1 214 ? -3.644 15.819 9.371 1.00 29.88 214 CYS A O 1
ATOM 1615 N N . SER A 1 215 ? -2.366 16.644 7.670 1.00 35.31 215 SER A N 1
ATOM 1616 C CA . SER A 1 215 ? -2.964 16.190 6.404 1.00 35.31 215 SER A CA 1
ATOM 1617 C C . SER A 1 215 ? -4.467 15.868 6.317 1.00 35.31 215 SER A C 1
ATOM 1619 O O . SER A 1 215 ? -5.001 14.954 6.936 1.00 35.31 215 SER A O 1
ATOM 1621 N N . ARG A 1 216 ? -5.136 16.577 5.393 1.00 26.36 216 ARG A N 1
ATOM 1622 C CA . ARG A 1 216 ? -6.422 16.184 4.797 1.00 26.36 216 ARG A CA 1
ATOM 1623 C C . ARG A 1 216 ? -6.208 14.959 3.887 1.00 26.36 216 ARG A C 1
ATOM 1625 O O . ARG A 1 216 ? -5.460 15.092 2.921 1.00 26.36 216 ARG A O 1
ATOM 1632 N N . PRO A 1 217 ? -6.856 13.807 4.134 1.00 35.72 217 PRO A N 1
ATOM 1633 C CA . PRO A 1 217 ? -6.889 12.708 3.177 1.00 35.72 217 PRO A CA 1
ATOM 1634 C C . PRO A 1 217 ? -7.856 12.990 2.019 1.00 35.72 217 PRO A C 1
ATOM 1636 O O . PRO A 1 217 ? -8.920 13.579 2.212 1.00 35.72 217 PRO A O 1
ATOM 1639 N N . TRP A 1 218 ? -7.499 12.494 0.834 1.00 32.50 218 TRP A N 1
ATOM 1640 C CA . TRP A 1 218 ? -8.442 12.165 -0.235 1.00 32.50 218 TRP A CA 1
ATOM 1641 C C . TRP A 1 218 ? -9.423 11.090 0.266 1.00 32.50 218 TRP A C 1
ATOM 1643 O O . TRP A 1 218 ? -9.007 10.105 0.878 1.00 32.50 218 TRP A O 1
ATOM 1653 N N . VAL A 1 219 ? -10.726 11.294 0.059 1.00 37.47 219 VAL A N 1
ATOM 1654 C CA . VAL A 1 219 ? -11.799 10.433 0.586 1.00 37.47 219 VAL A CA 1
ATOM 1655 C C . VAL A 1 219 ? -12.424 9.632 -0.555 1.00 37.47 219 VAL A C 1
ATOM 1657 O O . VAL A 1 219 ? -12.928 10.218 -1.508 1.00 37.47 219 VAL A O 1
ATOM 1660 N N . ALA A 1 220 ? -12.469 8.303 -0.415 1.00 33.16 220 ALA A N 1
ATOM 1661 C CA . ALA A 1 220 ? -13.407 7.462 -1.155 1.00 33.16 220 ALA A CA 1
ATOM 1662 C C . ALA A 1 220 ? -14.821 7.766 -0.639 1.00 33.16 220 ALA A C 1
ATOM 1664 O O . ALA A 1 220 ? -15.158 7.436 0.501 1.00 33.16 220 ALA A O 1
ATOM 1665 N N . THR A 1 221 ? -15.633 8.463 -1.431 1.00 34.66 221 THR A N 1
ATOM 1666 C CA . THR A 1 221 ? -16.995 8.816 -1.032 1.00 34.66 221 THR A CA 1
ATOM 1667 C C . THR A 1 221 ? -17.967 7.708 -1.411 1.00 34.66 221 THR A C 1
ATOM 1669 O O . THR A 1 221 ? -18.081 7.311 -2.565 1.00 34.66 221 THR A O 1
ATOM 1672 N N . ASN A 1 222 ? -18.732 7.249 -0.422 1.00 36.94 222 ASN A N 1
ATOM 1673 C CA . ASN A 1 222 ? -20.014 6.598 -0.642 1.00 36.94 222 ASN A CA 1
ATOM 1674 C C . ASN A 1 222 ? -21.066 7.402 0.126 1.00 36.94 222 ASN A C 1
ATOM 1676 O O . ASN A 1 222 ? -21.202 7.256 1.337 1.00 36.94 222 ASN A O 1
ATOM 1680 N N . SER A 1 223 ? -21.729 8.325 -0.569 1.00 34.91 223 SER A N 1
ATOM 1681 C CA . SER A 1 223 ? -23.121 8.762 -0.356 1.00 34.91 223 SER A CA 1
ATOM 1682 C C . SER A 1 223 ? -23.368 10.068 -1.115 1.00 34.91 223 SER A C 1
ATOM 1684 O O . SER A 1 223 ? -22.735 11.094 -0.879 1.00 34.91 223 SER A O 1
ATOM 1686 N N . ARG A 1 224 ? -24.311 10.019 -2.060 1.00 31.25 224 ARG A N 1
ATOM 1687 C CA . ARG A 1 224 ? -24.941 11.215 -2.628 1.00 31.25 224 ARG A CA 1
ATOM 1688 C C . ARG A 1 224 ? -25.778 11.882 -1.529 1.00 31.25 224 ARG A C 1
ATOM 1690 O O . ARG A 1 224 ? -26.570 11.172 -0.908 1.00 31.25 224 ARG A O 1
ATOM 1697 N N . PRO A 1 225 ? -25.708 13.206 -1.330 1.00 33.12 225 PRO A N 1
ATOM 1698 C CA . PRO A 1 225 ? -26.768 13.921 -0.641 1.00 33.12 225 PRO A CA 1
ATOM 1699 C C . PRO A 1 225 ? -28.011 13.935 -1.536 1.00 33.12 225 PRO A C 1
ATOM 1701 O O . PRO A 1 225 ? -27.932 14.223 -2.733 1.00 33.12 225 PRO A O 1
ATOM 1704 N N . SER A 1 226 ? -29.154 13.590 -0.953 1.00 35.38 226 SER A N 1
ATOM 1705 C CA . SER A 1 226 ? -30.469 13.789 -1.548 1.00 35.38 226 SER A CA 1
ATOM 1706 C C . SER A 1 226 ? -30.701 15.264 -1.883 1.00 35.38 226 SER A C 1
ATOM 1708 O O . SER A 1 226 ? -30.346 16.150 -1.111 1.00 35.38 226 SER A O 1
ATOM 1710 N N . THR A 1 227 ? -31.331 15.465 -3.034 1.00 40.28 227 THR A N 1
ATOM 1711 C CA . THR A 1 227 ? -31.929 16.687 -3.588 1.00 40.28 227 THR A CA 1
ATOM 1712 C C . THR A 1 227 ? -32.443 17.723 -2.582 1.00 40.28 227 THR A C 1
ATOM 1714 O O . THR A 1 227 ? -33.175 17.373 -1.653 1.00 40.28 227 THR A O 1
ATOM 1717 N N . ALA A 1 228 ? -32.201 18.993 -2.911 1.00 34.41 228 ALA A N 1
ATOM 1718 C CA . ALA A 1 228 ? -33.192 20.065 -2.831 1.00 34.41 228 ALA A CA 1
ATOM 1719 C C . ALA A 1 228 ? -33.410 20.611 -4.249 1.00 34.41 228 ALA A C 1
ATOM 1721 O O . ALA A 1 228 ? -32.410 20.641 -5.006 1.00 34.41 228 ALA A O 1
#

Solvent-accessible surface area (backbone atoms only — not comparable to full-atom values): 12865 Å² total; per-residue (Å²): 58,39,23,47,51,40,50,79,78,37,47,70,60,35,51,55,52,50,53,44,40,75,72,69,47,85,39,50,24,38,34,65,58,90,41,84,39,35,78,76,27,83,38,69,42,55,33,44,90,91,28,61,47,48,47,39,34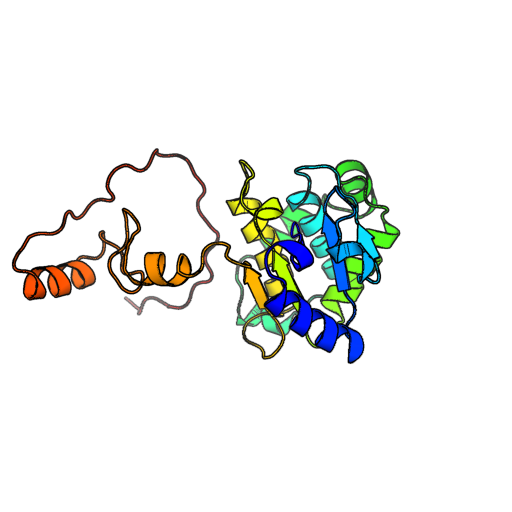,16,28,46,36,49,26,56,76,69,69,46,48,29,63,69,44,36,73,75,72,56,78,63,63,69,62,49,54,65,69,31,61,78,26,38,48,68,52,24,19,70,67,15,65,36,56,42,70,58,48,48,50,52,25,52,56,52,41,71,38,96,54,40,61,54,33,29,33,60,68,42,51,79,45,102,55,15,66,59,34,52,50,36,54,49,48,48,31,46,44,43,42,31,52,96,46,88,77,31,24,82,41,76,57,74,82,61,98,51,57,64,56,37,46,44,59,22,75,43,73,48,28,38,60,73,68,34,43,36,69,37,65,72,56,39,51,58,51,26,70,74,69,76,47,90,73,69,61,62,59,69,82,73,80,98,78,79,82,88,77,90,74,84,81,88,76,82,81,80,84,132

Radius of gyration: 19.94 Å; Cα contacts (8 Å, |Δi|>4): 308; chains: 1; bounding box: 52×44×53 Å

Nearest PDB structures (foldseek):
  1fdi-assembly1_A  TM=9.842E-01  e=2.650E-19  Escherichia coli
  2iv2-assembly1_X  TM=9.717E-01  e=5.659E-19  Escherichia coli
  7xqw-assembly1_A  TM=9.761E-01  e=3.361E-17  Methylorubrum extorquens AM1
  7vw6-assembly1_A  TM=9.730E-01  e=4.004E-17  Methylorubrum extorquens AM1
  8j83-assembly1_A  TM=9.728E-01  e=6.386E-17  Methylorubrum extorquens AM1

Foldseek 3Di:
DEADLCCVQPVPVVVVVVVVVVVPDAAEYEDLDCHPSVVSHPYYFNWDQPLLLLLLLQLLQLCVVVVLFDPVLCVPFHPCPVVSNVVSVVSHLVNSCVRTVGHSVVSNCVSCSQSVDPAAEDEHECSQQVDPCNVSSLVSVVVSCSRSVQPPDPRGDYHYPDGDPCPVVCVCCPVAQQA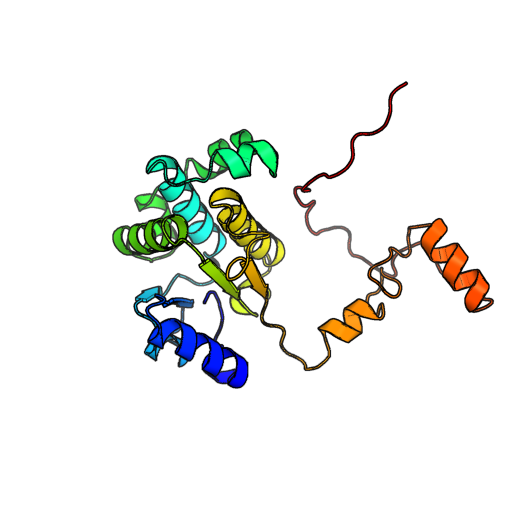HHNRHGLLDPVVQVVVCVVPVDHGDNDRDDDDPDDDDDDDRDDDDDDDD

Mean predicted aligned error: 6.33 Å